Protein AF-0000000085030993 (afdb_homodimer)

Solvent-accessible surface area (backbone atoms only — not comparable to full-atom values): 14709 Å² total; per-residue (Å²): 132,80,66,60,66,62,50,53,53,53,51,45,59,73,62,37,42,53,49,73,66,50,50,61,30,44,32,26,31,71,86,70,44,77,50,25,27,31,68,46,40,30,26,30,73,88,77,33,37,48,49,32,33,35,24,38,41,62,76,69,76,59,87,67,84,73,70,74,62,94,80,73,74,67,85,52,69,45,79,43,53,44,87,40,53,74,43,73,72,91,42,34,30,24,61,44,68,84,62,56,62,67,64,51,66,72,67,64,63,67,72,68,66,65,78,77,75,81,75,80,77,82,122,134,78,66,60,67,60,50,53,53,52,52,47,59,73,61,36,44,52,49,76,67,49,49,61,29,44,31,25,29,70,85,69,45,76,50,26,27,30,68,48,40,29,26,31,73,88,79,33,36,48,48,33,34,35,25,40,41,62,76,70,77,60,89,66,84,72,71,74,61,95,82,72,75,65,87,52,68,46,80,42,53,44,85,41,53,75,44,71,72,92,41,34,30,25,60,44,67,82,64,54,63,68,64,50,68,73,68,65,63,67,72,69,65,64,76,77,75,80,77,78,76,80,123

InterPro domains:
  IPR011033 PRC-barrel-like superfamily [SSF50346] (16-97)
  IPR027275 PRC-barrel domain [PF05239] (17-99)

Secondary structure (DSSP, 8-state):
-TTHHHHHHHHHHHH-EEGGGTTT-EEEETTS-EEEEEEEEEE-TTT-BEEEEEEEE-----SS-----TTT----EEEEEGGGEEEESSSEEE--HHHHGGGGGTTGGGTS-----------/-THHHHHHHHHHHHH-EEHHHHTT-EEEETTS-EEEEEEEEEE-TTT-BEEEEEEEE-----SS-----TTT----EEEEEGGGEEEESSSEEE--HHHHGGGGGTTGGGTS-----------

Foldseek 3Di:
DVVVVVVVVVVVPVPDDDPVLQFQAWEAEPVGHTFAGFHDWDADPVPRDTFKTKGQGDPPPPPDPDDPDPPPDPRDIDIGTPVQWDDDDSHTYGHDPVVVVVVPVPDVVPPPPPPDDPPPPPD/DVVVVVVVVVVVPVPDDDQVLQFQAWEAEPVGHTFAGFHHWDADPVPRDTFKTKGQGDPPPPPDPDDPDPPPDPRDIDIDTPVQWDDDDSHTYGHDPVVVVVVPVPDVVPPPPPPDDPPPPPD

Organism: Methanopyrus kandleri (strain AV19 / DSM 6324 / JCM 9639 / NBRC 100938) (NCBI:txid190192)

pLDDT: mean 76.77, std 23.42, range [27.34, 98.56]

Radius of gyration: 25.98 Å; Cα contacts (8 Å, |Δi|>4): 333; chains: 2; bounding box: 81×89×76 Å

Sequence (246 aa):
MTNGESSNEEEYRKRYVRFQRLLGMEVFTEDGRRVGTVEDVTFDPRTGDLVRFLVIVTEQPSGGGLLPLPGGGGRRTETVDAELVKAVGDIIIIESPEKASSGEEGKRKKQESSPAKPSDLEIMTNGESSNEEEYRKRYVRFQRLLGMEVFTEDGRRVGTVEDVTFDPRTGDLVRFLVIVTEQPSGGGLLPLPGGGGRRTETVDAELVKAVGDIIIIESPEKASSGEEGKRKKQESSPAKPSDLEI

Structure (mmCIF, N/CA/C/O backbone):
data_AF-0000000085030993-model_v1
#
loop_
_entity.id
_entity.type
_entity.pdbx_description
1 polymer 'Uncharacterized conserved protein'
#
loop_
_atom_site.group_PDB
_atom_site.id
_atom_site.type_symbol
_atom_site.label_atom_id
_atom_site.label_alt_id
_atom_site.label_comp_id
_atom_site.label_asym_id
_atom_site.label_entity_id
_atom_site.label_seq_id
_atom_site.pdbx_PDB_ins_code
_atom_site.Cartn_x
_atom_site.Cartn_y
_atom_site.Cartn_z
_atom_site.occupancy
_atom_site.B_iso_or_equiv
_atom_site.auth_seq_id
_atom_site.auth_comp_id
_atom_site.auth_asym_id
_atom_site.auth_atom_id
_atom_site.pdbx_PDB_model_num
ATOM 1 N N . MET A 1 1 ? 29.281 -16.812 -11.352 1 36.72 1 MET A N 1
ATOM 2 C CA . MET A 1 1 ? 28.312 -16.141 -12.188 1 36.72 1 MET A CA 1
ATOM 3 C C . MET A 1 1 ? 27 -15.898 -11.422 1 36.72 1 MET A C 1
ATOM 5 O O . MET A 1 1 ? 26 -15.5 -12.008 1 36.72 1 MET A O 1
ATOM 9 N N . THR A 1 2 ? 26.766 -16.672 -10.359 1 49.56 2 THR A N 1
ATOM 10 C CA . THR A 1 2 ? 25.625 -16.859 -9.477 1 49.56 2 THR A CA 1
ATOM 11 C C . THR A 1 2 ? 25.359 -15.586 -8.672 1 49.56 2 THR A C 1
ATOM 13 O O . THR A 1 2 ? 24.531 -15.594 -7.75 1 49.56 2 THR A O 1
ATOM 16 N N . ASN A 1 3 ? 26.203 -14.633 -8.625 1 54.84 3 ASN A N 1
ATOM 17 C CA . ASN A 1 3 ? 26.25 -13.438 -7.785 1 54.84 3 ASN A CA 1
ATOM 18 C C . ASN A 1 3 ? 25.141 -12.453 -8.164 1 54.84 3 ASN A C 1
ATOM 20 O O . ASN A 1 3 ? 24.969 -11.422 -7.504 1 54.84 3 ASN A O 1
ATOM 24 N N . GLY A 1 4 ? 24.688 -12.508 -9.445 1 54.44 4 GLY A N 1
ATOM 25 C CA . GLY A 1 4 ? 23.812 -11.5 -10.023 1 54.44 4 GLY A CA 1
ATOM 26 C C . GLY A 1 4 ? 22.422 -11.492 -9.391 1 54.44 4 GLY A C 1
ATOM 27 O O . GLY A 1 4 ? 21.797 -10.438 -9.281 1 54.44 4 GLY A O 1
ATOM 28 N N . GLU A 1 5 ? 21.812 -12.68 -9.109 1 56.97 5 GLU A N 1
ATOM 29 C CA . GLU A 1 5 ? 20.469 -12.789 -8.547 1 56.97 5 GLU A CA 1
ATOM 30 C C . GLU A 1 5 ? 20.391 -12.164 -7.156 1 56.97 5 GLU A C 1
ATOM 32 O O . GLU A 1 5 ? 19.391 -11.516 -6.812 1 56.97 5 GLU A O 1
ATOM 37 N N . SER A 1 6 ? 21.375 -12.414 -6.305 1 65.44 6 SER A N 1
ATOM 38 C CA . SER A 1 6 ? 21.438 -11.883 -4.949 1 65.44 6 SER A CA 1
ATOM 39 C C . SER A 1 6 ? 21.5 -10.359 -4.953 1 65.44 6 SER A C 1
ATOM 41 O O . SER A 1 6 ? 20.859 -9.695 -4.129 1 65.44 6 SER A O 1
ATOM 43 N N . SER A 1 7 ? 22.156 -9.844 -5.949 1 70.94 7 SER A N 1
ATOM 44 C CA . SER A 1 7 ? 22.344 -8.406 -6.035 1 70.94 7 SER A CA 1
ATOM 45 C C . SER A 1 7 ? 21.047 -7.695 -6.383 1 70.94 7 SER A C 1
ATOM 47 O O . SER A 1 7 ? 20.734 -6.633 -5.836 1 70.94 7 SER A O 1
ATOM 49 N N . ASN A 1 8 ? 20.25 -8.422 -7.121 1 80.75 8 ASN A N 1
ATOM 50 C CA . ASN A 1 8 ? 19 -7.812 -7.559 1 80.75 8 ASN A CA 1
ATOM 51 C C . ASN A 1 8 ? 17.984 -7.746 -6.426 1 80.75 8 ASN A C 1
ATOM 53 O O . ASN A 1 8 ? 17.312 -6.723 -6.2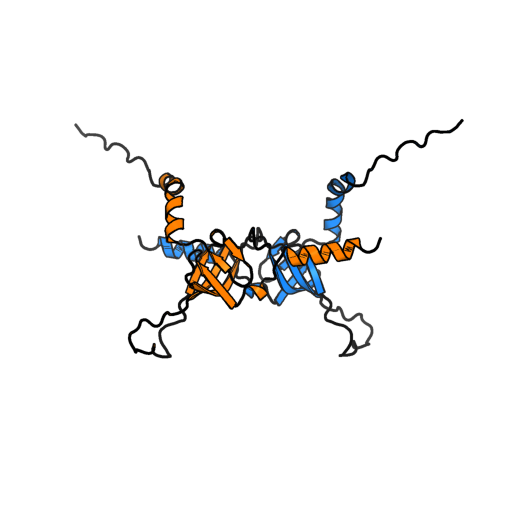38 1 80.75 8 ASN A O 1
ATOM 57 N N . GLU A 1 9 ? 18.031 -8.711 -5.465 1 81.94 9 GLU A N 1
ATOM 58 C CA . GLU A 1 9 ? 17.109 -8.75 -4.332 1 81.94 9 GLU A CA 1
ATOM 59 C C . GLU A 1 9 ? 17.484 -7.688 -3.297 1 81.94 9 GLU A C 1
ATOM 61 O O . GLU A 1 9 ? 16.594 -7.074 -2.693 1 81.94 9 GLU A O 1
ATOM 66 N N . GLU A 1 10 ? 18.797 -7.531 -3.178 1 84.94 10 GLU A N 1
ATOM 67 C CA . GLU A 1 10 ? 19.266 -6.523 -2.225 1 84.94 10 GLU A CA 1
ATOM 68 C C . GLU A 1 10 ? 18.891 -5.117 -2.684 1 84.94 10 GLU A C 1
ATOM 70 O O . GLU A 1 10 ? 18.453 -4.297 -1.879 1 84.94 10 GLU A O 1
ATOM 75 N N . GLU A 1 11 ? 19.078 -4.883 -3.939 1 88.06 11 GLU A N 1
ATOM 76 C CA . GLU A 1 11 ? 18.703 -3.586 -4.496 1 88.06 11 GLU A CA 1
ATOM 77 C C . GLU A 1 11 ? 17.203 -3.359 -4.395 1 88.06 11 GLU A C 1
ATOM 79 O O . GLU A 1 11 ? 16.75 -2.25 -4.098 1 88.06 11 GLU A O 1
ATOM 84 N N . TYR A 1 12 ? 16.5 -4.359 -4.562 1 89.88 12 TYR A N 1
ATOM 85 C CA . TYR A 1 12 ? 15.047 -4.312 -4.445 1 89.88 12 TYR A CA 1
ATOM 86 C C . TYR A 1 12 ? 14.625 -3.939 -3.027 1 89.88 12 TYR A C 1
ATOM 88 O O . TYR A 1 12 ? 13.734 -3.111 -2.834 1 89.88 12 TYR A O 1
ATOM 96 N N . ARG A 1 13 ? 15.266 -4.488 -2.084 1 88.12 13 ARG A N 1
ATOM 97 C CA . ARG A 1 13 ? 14.922 -4.246 -0.687 1 88.12 13 ARG A CA 1
ATOM 98 C C . ARG A 1 13 ? 15.258 -2.816 -0.28 1 88.12 13 ARG A C 1
ATOM 100 O O . ARG A 1 13 ? 14.609 -2.244 0.595 1 88.12 13 ARG A O 1
ATOM 107 N N . LYS A 1 14 ? 16.266 -2.309 -0.959 1 91 14 LYS A N 1
ATOM 108 C CA . LYS A 1 14 ? 16.703 -0.951 -0.646 1 91 14 LYS A CA 1
ATOM 109 C C . LYS A 1 14 ? 15.766 0.082 -1.257 1 91 14 LYS A C 1
ATOM 111 O O . LYS A 1 14 ? 15.578 1.168 -0.703 1 91 14 LYS A O 1
ATOM 116 N N . ARG A 1 15 ? 15.141 -0.268 -2.328 1 94.31 15 ARG A N 1
ATOM 117 C CA . ARG A 1 15 ? 14.367 0.692 -3.105 1 94.31 15 ARG A CA 1
ATOM 118 C C . ARG A 1 15 ? 12.898 0.677 -2.688 1 94.31 15 ARG A C 1
ATOM 120 O O . ARG A 1 15 ? 12.234 1.716 -2.691 1 94.31 15 ARG A O 1
ATOM 127 N N . TYR A 1 16 ? 12.422 -0.457 -2.285 1 95.81 16 TYR A N 1
ATOM 128 C CA . TYR A 1 16 ? 10.984 -0.597 -2.059 1 95.81 16 TYR A CA 1
ATOM 129 C C . TYR A 1 16 ? 10.695 -0.931 -0.6 1 95.81 16 TYR A C 1
ATOM 131 O O . TYR A 1 16 ? 11.523 -1.544 0.08 1 95.81 16 TYR A O 1
ATOM 139 N N . VAL A 1 17 ? 9.609 -0.474 -0.011 1 95 17 VAL A N 1
ATOM 140 C CA . VAL A 1 17 ? 9.266 -0.637 1.399 1 95 17 VAL A CA 1
ATOM 141 C C . VAL A 1 17 ? 7.969 -1.431 1.531 1 95 17 VAL A C 1
ATOM 143 O O . VAL A 1 17 ? 7.07 -1.307 0.696 1 95 17 VAL A O 1
ATOM 146 N N . ARG A 1 18 ? 7.93 -2.236 2.6 1 95.88 18 ARG A N 1
ATOM 147 C CA . ARG A 1 18 ? 6.707 -2.965 2.93 1 95.88 18 ARG A CA 1
ATOM 148 C C . ARG A 1 18 ? 5.664 -2.033 3.535 1 95.88 18 ARG A C 1
ATOM 150 O O . ARG A 1 18 ? 6 -1.138 4.312 1 95.88 18 ARG A O 1
ATOM 157 N N . PHE A 1 19 ? 4.504 -2.357 3.225 1 95.56 19 PHE A N 1
ATOM 158 C CA . PHE A 1 19 ? 3.432 -1.485 3.688 1 95.56 19 PHE A CA 1
ATOM 159 C C . PHE A 1 19 ? 3.281 -1.567 5.199 1 95.56 19 PHE A C 1
ATOM 161 O O . PHE A 1 19 ? 3.006 -0.562 5.859 1 95.56 19 PHE A O 1
ATOM 168 N N . GLN A 1 20 ? 3.408 -2.73 5.762 1 96.75 20 GLN A N 1
ATOM 169 C CA . GLN A 1 20 ? 3.246 -2.914 7.203 1 96.75 20 GLN A CA 1
ATOM 170 C C . GLN A 1 20 ? 4.176 -1.99 7.984 1 96.75 20 GLN A C 1
ATOM 172 O O . GLN A 1 20 ? 3.875 -1.61 9.117 1 96.75 20 GLN A O 1
ATOM 177 N N . ARG A 1 21 ? 5.254 -1.646 7.262 1 96.12 21 ARG A N 1
ATOM 178 C CA . ARG A 1 21 ? 6.207 -0.75 7.91 1 96.12 21 ARG A CA 1
ATOM 179 C C . ARG A 1 21 ? 5.605 0.637 8.109 1 96.12 21 ARG A C 1
ATOM 181 O O . ARG A 1 21 ? 5.996 1.361 9.031 1 96.12 21 ARG A O 1
ATOM 188 N N . LEU A 1 22 ? 4.676 1.025 7.289 1 97 22 LEU A N 1
ATOM 189 C CA . LEU A 1 22 ? 4.094 2.363 7.328 1 97 22 LEU A CA 1
ATOM 190 C C . LEU A 1 22 ? 3.17 2.52 8.531 1 97 22 LEU A C 1
ATOM 192 O O . LEU A 1 22 ? 2.98 3.629 9.031 1 97 22 LEU A O 1
ATOM 196 N N . LEU A 1 23 ? 2.578 1.383 8.891 1 97.19 23 LEU A N 1
ATOM 197 C CA . LEU A 1 23 ? 1.597 1.457 9.969 1 97.19 23 LEU A CA 1
ATOM 198 C C . LEU A 1 23 ? 2.26 1.859 11.281 1 97.19 23 LEU A C 1
ATOM 200 O O . LEU A 1 23 ? 3.271 1.276 11.672 1 97.19 23 LEU A O 1
ATOM 204 N N . GLY A 1 24 ? 1.783 2.908 11.828 1 97.88 24 GLY A N 1
ATOM 205 C CA . GLY A 1 24 ? 2.301 3.389 13.102 1 97.88 24 GLY A CA 1
ATOM 206 C C . GLY A 1 24 ? 3.434 4.387 12.945 1 97.88 24 GLY A C 1
ATOM 207 O O . GLY A 1 24 ? 3.91 4.949 13.93 1 97.88 24 GLY A O 1
ATOM 208 N N . MET A 1 25 ? 3.869 4.664 11.781 1 98.12 25 MET A N 1
ATOM 209 C CA . MET A 1 25 ? 4.941 5.637 11.594 1 98.12 25 MET A CA 1
ATOM 210 C C . MET A 1 25 ? 4.473 7.043 11.953 1 98.12 25 MET A C 1
ATOM 212 O O . MET A 1 25 ? 3.328 7.41 11.672 1 98.12 25 MET A O 1
ATOM 216 N N . GLU A 1 26 ? 5.406 7.816 12.5 1 98.56 26 GLU A N 1
ATOM 217 C CA . GLU A 1 26 ? 5.121 9.211 12.805 1 98.56 26 GLU A CA 1
ATOM 218 C C . GLU A 1 26 ? 5.152 10.07 11.547 1 98.56 26 GLU A C 1
ATOM 220 O O . GLU A 1 26 ? 6.02 9.898 10.688 1 98.56 26 GLU A O 1
ATOM 225 N N . VAL A 1 27 ? 4.227 10.961 11.477 1 98.44 27 VAL A N 1
ATOM 226 C CA . VAL A 1 27 ? 4.121 11.891 10.359 1 98.44 27 VAL A CA 1
ATOM 227 C C . VAL A 1 27 ? 4.391 13.312 10.844 1 98.44 27 VAL A C 1
ATOM 229 O O . VAL A 1 27 ? 3.803 13.766 11.828 1 98.44 27 VAL A O 1
ATOM 232 N N . PHE A 1 28 ? 5.223 13.977 10.133 1 98.19 28 PHE A N 1
ATOM 233 C CA . PHE A 1 28 ? 5.562 15.367 10.398 1 98.19 28 PHE A CA 1
ATOM 234 C C . PHE A 1 28 ? 5.418 16.219 9.141 1 98.19 28 PHE A C 1
ATOM 236 O O . PHE A 1 28 ? 5.617 15.719 8.031 1 98.19 28 PHE A O 1
ATOM 243 N N . THR A 1 29 ? 5.125 17.5 9.344 1 97.75 29 THR A N 1
ATOM 244 C CA . THR A 1 29 ? 5.266 18.453 8.25 1 97.75 29 THR A CA 1
ATOM 245 C C . THR A 1 29 ? 6.734 18.781 8.008 1 97.75 29 THR A C 1
ATOM 247 O O . THR A 1 29 ? 7.586 18.531 8.859 1 97.75 29 THR A O 1
ATOM 250 N N . GLU A 1 30 ? 6.969 19.266 6.785 1 97.5 30 GLU A N 1
ATOM 251 C CA . GLU A 1 30 ? 8.336 19.625 6.41 1 97.5 30 GLU A CA 1
ATOM 252 C C . GLU A 1 30 ? 8.914 20.688 7.344 1 97.5 30 GLU A C 1
ATOM 254 O O . GLU A 1 30 ? 10.133 20.844 7.426 1 97.5 30 GLU A O 1
ATOM 259 N N . ASP A 1 31 ? 8.133 21.344 8.125 1 96.25 31 ASP A N 1
ATOM 260 C CA . ASP A 1 31 ? 8.617 22.359 9.055 1 96.25 31 ASP A CA 1
ATOM 261 C C . ASP A 1 31 ? 8.719 21.812 10.469 1 96.25 31 ASP A C 1
ATOM 263 O O . ASP A 1 31 ? 8.969 22.547 11.422 1 96.25 31 ASP A O 1
ATOM 267 N N . GLY A 1 32 ? 8.492 20.656 10.594 1 96.56 32 GLY A N 1
ATOM 268 C CA . GLY A 1 32 ? 8.828 20 11.852 1 96.56 32 GLY A CA 1
ATOM 269 C C . GLY A 1 32 ? 7.637 19.844 12.773 1 96.56 32 GLY A C 1
ATOM 270 O O . GLY A 1 32 ? 7.797 19.578 13.969 1 96.56 32 GLY A O 1
ATOM 271 N N . ARG A 1 33 ? 6.441 19.969 12.312 1 95.38 33 ARG A N 1
ATOM 272 C CA . ARG A 1 33 ? 5.25 19.781 13.133 1 95.38 33 ARG A CA 1
ATOM 273 C C . ARG A 1 33 ? 4.773 18.328 13.078 1 95.38 33 ARG A C 1
ATOM 275 O O . ARG A 1 33 ? 4.617 17.766 12 1 95.38 33 ARG A O 1
ATOM 282 N N . ARG A 1 34 ? 4.488 17.875 14.258 1 96.88 34 ARG A N 1
ATOM 283 C CA . ARG A 1 34 ? 3.963 16.516 14.32 1 96.88 34 ARG A CA 1
ATOM 284 C C . ARG A 1 34 ? 2.48 16.469 13.961 1 96.88 34 ARG A C 1
ATOM 286 O O . ARG A 1 34 ? 1.68 17.203 14.547 1 96.88 34 ARG A O 1
ATOM 293 N N . VAL A 1 35 ? 2.164 15.688 13.078 1 96.12 35 VAL A N 1
ATOM 294 C CA . VAL A 1 35 ? 0.778 15.516 12.656 1 96.12 35 VAL A CA 1
ATOM 295 C C . VAL A 1 35 ? 0.144 14.359 13.43 1 96.12 35 VAL A C 1
ATOM 297 O O . VAL A 1 35 ? -0.948 14.5 13.984 1 96.12 35 VAL A O 1
ATOM 300 N N . GLY A 1 36 ? 0.844 13.211 13.461 1 97.81 36 GLY A N 1
ATOM 301 C CA . GLY A 1 36 ? 0.317 12.023 14.125 1 97.81 36 GLY A CA 1
ATOM 302 C C . GLY A 1 36 ? 0.974 10.742 13.664 1 97.81 36 GLY A C 1
ATOM 303 O O . GLY A 1 36 ? 2.16 10.727 13.328 1 97.81 36 GLY A O 1
ATOM 304 N N . THR A 1 37 ? 0.211 9.633 13.734 1 98.25 37 THR A N 1
ATOM 305 C CA . THR A 1 37 ? 0.728 8.328 13.352 1 98.25 37 THR A CA 1
ATOM 306 C C . THR A 1 37 ? -0.152 7.691 12.273 1 98.25 37 THR A C 1
ATOM 308 O O . THR A 1 37 ? -1.377 7.824 12.312 1 98.25 37 THR A O 1
ATOM 311 N N . VAL A 1 38 ? 0.425 7 11.312 1 98.19 38 VAL A N 1
ATOM 312 C CA . VAL A 1 38 ? -0.3 6.359 10.219 1 98.19 38 VAL A CA 1
ATOM 313 C C . VAL A 1 38 ? -1.187 5.246 10.773 1 98.19 38 VAL A C 1
ATOM 315 O O . VAL A 1 38 ? -0.709 4.363 11.492 1 98.19 38 VAL A O 1
ATOM 318 N N . GLU A 1 39 ? -2.426 5.305 10.477 1 97.69 39 GLU A N 1
ATOM 319 C CA . GLU A 1 39 ? -3.391 4.266 10.82 1 97.69 39 GLU A CA 1
ATOM 320 C C . GLU A 1 39 ? -3.602 3.299 9.656 1 97.69 39 GLU A C 1
ATOM 322 O O . GLU A 1 39 ? -3.719 2.088 9.867 1 97.69 39 GLU A O 1
ATOM 327 N N . ASP A 1 40 ? -3.744 3.807 8.5 1 97.31 40 ASP A N 1
ATOM 328 C CA . ASP A 1 40 ? -3.947 3.021 7.289 1 97.31 40 ASP A CA 1
ATOM 329 C C . ASP A 1 40 ? -3.65 3.852 6.043 1 97.31 40 ASP A C 1
ATOM 331 O O . ASP A 1 40 ? -3.422 5.059 6.133 1 97.31 40 ASP A O 1
ATOM 335 N N . VAL A 1 41 ? -3.557 3.195 4.863 1 96.81 41 VAL A N 1
ATOM 336 C CA . VAL A 1 41 ? -3.416 3.861 3.572 1 96.81 41 VAL A CA 1
ATOM 337 C C . VAL A 1 41 ? -4.469 3.332 2.602 1 96.81 41 VAL A C 1
ATOM 339 O O . VAL A 1 41 ? -4.941 2.199 2.742 1 96.81 41 VAL A O 1
ATOM 342 N N . THR A 1 42 ? -4.887 4.172 1.746 1 96.5 42 THR A N 1
ATOM 343 C CA . THR A 1 42 ? -5.84 3.809 0.703 1 96.5 42 THR A CA 1
ATOM 344 C C . THR A 1 42 ? -5.164 3.801 -0.666 1 96.5 42 THR A C 1
ATOM 346 O O . THR A 1 42 ? -4.301 4.637 -0.942 1 96.5 42 THR A O 1
ATOM 349 N N . PHE A 1 43 ? -5.566 2.887 -1.541 1 95.44 43 PHE A N 1
ATOM 350 C CA . PHE A 1 43 ? -5 2.75 -2.877 1 95.44 43 PHE A CA 1
ATOM 351 C C . PHE A 1 43 ? -6.098 2.605 -3.922 1 95.44 43 PHE A C 1
ATOM 353 O O . PHE A 1 43 ? -7.238 2.275 -3.588 1 95.44 43 PHE A O 1
ATOM 360 N N . ASP A 1 44 ? -5.684 2.908 -5.133 1 95.19 44 ASP A N 1
ATOM 361 C CA . ASP A 1 44 ? -6.496 2.543 -6.285 1 95.19 44 ASP A CA 1
ATOM 362 C C . ASP A 1 44 ? -6.211 1.11 -6.73 1 95.19 44 ASP A C 1
ATOM 364 O O . ASP A 1 44 ? -5.117 0.813 -7.219 1 95.19 44 ASP A O 1
ATOM 368 N N . PRO A 1 45 ? -7.156 0.175 -6.688 1 93.44 45 PRO A N 1
ATOM 369 C CA . PRO A 1 45 ? -6.879 -1.225 -7.016 1 93.44 45 PRO A CA 1
ATOM 370 C C . PRO A 1 45 ? -6.648 -1.445 -8.508 1 93.44 45 PRO A C 1
ATOM 372 O O . PRO A 1 45 ? -6.141 -2.496 -8.914 1 93.44 45 PRO A O 1
ATOM 375 N N . ARG A 1 46 ? -6.984 -0.477 -9.32 1 91.25 46 ARG A N 1
ATOM 376 C CA . ARG A 1 46 ? -6.812 -0.612 -10.766 1 91.25 46 ARG A CA 1
ATOM 377 C C . ARG A 1 46 ? -5.391 -0.253 -11.188 1 91.25 46 ARG A C 1
ATOM 379 O O . ARG A 1 46 ? -4.812 -0.902 -12.062 1 91.25 46 ARG A O 1
ATOM 386 N N . THR A 1 47 ? -4.852 0.735 -10.531 1 92.44 47 THR A N 1
ATOM 387 C CA . THR A 1 47 ? -3.555 1.237 -10.977 1 92.44 47 THR A CA 1
ATOM 388 C C . THR A 1 47 ? -2.455 0.838 -9.992 1 92.44 47 THR A C 1
ATOM 390 O O . THR A 1 47 ? -1.273 0.828 -10.352 1 92.44 47 THR A O 1
ATOM 393 N N . GLY A 1 48 ? -2.842 0.592 -8.766 1 93.19 48 GLY A N 1
ATOM 394 C CA . GLY A 1 48 ? -1.857 0.316 -7.73 1 93.19 48 GLY A CA 1
ATOM 395 C C . GLY A 1 48 ? -1.327 1.569 -7.062 1 93.19 48 GLY A C 1
ATOM 396 O O . GLY A 1 48 ? -0.427 1.498 -6.223 1 93.19 48 GLY A O 1
ATOM 397 N N . ASP A 1 49 ? -1.924 2.711 -7.336 1 93.12 49 ASP A N 1
ATOM 398 C CA . ASP A 1 49 ? -1.448 3.982 -6.797 1 93.12 49 ASP A CA 1
ATOM 399 C C . ASP A 1 49 ? -1.87 4.156 -5.34 1 93.12 49 ASP A C 1
ATOM 401 O O . ASP A 1 49 ? -3.029 3.924 -4.992 1 93.12 49 ASP A O 1
ATOM 405 N N . LEU A 1 50 ? -0.896 4.574 -4.551 1 95.5 50 LEU A N 1
ATOM 406 C CA . LEU A 1 50 ? -1.215 5.066 -3.217 1 95.5 50 LEU A CA 1
ATOM 407 C C . LEU A 1 50 ? -1.93 6.414 -3.289 1 95.5 50 LEU A C 1
ATOM 409 O O . LEU A 1 50 ? -1.48 7.324 -3.988 1 95.5 50 LEU A O 1
ATOM 413 N N . VAL A 1 51 ? -3.039 6.523 -2.539 1 96.06 51 VAL A N 1
ATOM 414 C CA . VAL A 1 51 ? -3.863 7.707 -2.752 1 96.06 51 VAL A CA 1
ATOM 415 C C . VAL A 1 51 ? -3.869 8.57 -1.492 1 96.06 51 VAL A C 1
ATOM 417 O O . VAL A 1 51 ? -3.67 9.781 -1.562 1 96.06 51 VAL A O 1
ATOM 420 N N . ARG A 1 52 ? -4.105 7.957 -0.303 1 96.94 52 ARG A N 1
ATOM 421 C CA . ARG A 1 52 ? -4.203 8.742 0.92 1 96.94 52 ARG A CA 1
ATOM 422 C C . ARG A 1 52 ? -3.682 7.965 2.121 1 96.94 52 ARG A C 1
ATOM 424 O O . ARG A 1 52 ? -3.732 6.73 2.135 1 96.94 52 ARG A O 1
ATOM 431 N N . PHE A 1 53 ? -3.199 8.68 3.082 1 97.56 53 PHE A N 1
ATOM 432 C CA . PHE A 1 53 ? -2.871 8.164 4.406 1 97.56 53 PHE A CA 1
ATOM 433 C C . PHE A 1 53 ? -3.941 8.547 5.418 1 97.56 53 PHE A C 1
ATOM 435 O O . PHE A 1 53 ? -4.402 9.688 5.438 1 97.56 53 PHE A O 1
ATOM 442 N N . LEU A 1 54 ? -4.383 7.629 6.168 1 97.88 54 LEU A N 1
ATOM 443 C CA . LEU A 1 54 ? -5.16 7.906 7.371 1 97.88 54 LEU A CA 1
ATOM 444 C C . LEU A 1 54 ? -4.25 8.039 8.586 1 97.88 54 LEU A C 1
ATOM 446 O O . LEU A 1 54 ? -3.508 7.113 8.914 1 97.88 54 LEU A O 1
ATOM 450 N N . VAL A 1 55 ? -4.297 9.203 9.219 1 97.75 55 VAL A N 1
ATOM 451 C CA . VAL A 1 55 ? -3.377 9.531 10.305 1 97.75 55 VAL A CA 1
ATOM 452 C C . VAL A 1 55 ? -4.168 9.82 11.578 1 97.75 55 VAL A C 1
ATOM 454 O O . VAL A 1 55 ? -5.117 10.609 11.555 1 97.75 55 VAL A O 1
ATOM 457 N N . ILE A 1 56 ? -3.816 9.141 12.656 1 96.62 56 ILE A N 1
ATOM 458 C CA . ILE A 1 56 ? -4.363 9.477 13.961 1 96.62 56 ILE A CA 1
ATOM 459 C C . ILE A 1 56 ? -3.629 10.68 14.539 1 96.62 56 ILE A C 1
ATOM 461 O O . ILE A 1 56 ? -2.414 10.641 14.75 1 96.62 56 ILE A O 1
ATOM 465 N N . VAL A 1 57 ? -4.395 11.703 14.758 1 94.31 57 VAL A N 1
ATOM 466 C CA . VAL A 1 57 ? -3.791 12.977 15.133 1 94.31 57 VAL A CA 1
ATOM 467 C C . VAL A 1 57 ? -3.432 12.953 16.625 1 94.31 57 VAL A C 1
ATOM 469 O O . VAL A 1 57 ? -4.176 12.414 17.438 1 94.31 57 VAL A O 1
ATOM 472 N N . THR A 1 58 ? -2.205 13.484 16.844 1 84.38 58 THR A N 1
ATOM 473 C CA . THR A 1 58 ? -1.761 13.695 18.219 1 84.38 58 THR A CA 1
ATOM 474 C C . THR A 1 58 ? -2.572 14.805 18.875 1 84.38 58 THR A C 1
ATOM 476 O O . THR A 1 58 ? -2.744 15.883 18.312 1 84.38 58 THR A O 1
ATOM 479 N N . GLU A 1 59 ? -3.438 14.336 19.766 1 70.69 59 GLU A N 1
ATOM 480 C CA . GLU A 1 59 ? -4.113 15.398 20.5 1 70.69 59 GLU A CA 1
ATOM 481 C C . GLU A 1 59 ? -3.117 16.219 21.312 1 70.69 59 GLU A C 1
ATOM 483 O O . GLU A 1 59 ? -2.227 15.672 21.953 1 70.69 59 GLU A O 1
ATOM 488 N N . GLN A 1 60 ? -2.73 17.438 20.812 1 59.75 60 GLN A N 1
ATOM 489 C CA . GLN A 1 60 ? -1.952 18.297 21.703 1 59.75 60 GLN A CA 1
ATOM 490 C C . GLN A 1 60 ? -2.773 18.703 22.922 1 59.75 60 GLN A C 1
ATOM 492 O O . GLN A 1 60 ? -3.912 19.156 22.797 1 59.75 60 GLN A O 1
ATOM 497 N N . PRO A 1 61 ? -2.445 18.047 24.094 1 53.72 61 PRO A N 1
ATOM 498 C CA . PRO A 1 61 ? -3.17 18.562 25.266 1 53.72 61 PRO A CA 1
ATOM 499 C C . PRO A 1 61 ? -3.219 20.094 25.281 1 53.72 61 PRO A C 1
ATOM 501 O O . PRO A 1 61 ? -2.193 20.75 25.094 1 53.72 61 PRO A O 1
ATOM 504 N N . SER A 1 62 ? -4.211 20.656 24.672 1 51.66 62 SER A N 1
ATOM 505 C CA . SER A 1 62 ? -4.242 22.047 25.125 1 51.66 62 SER A CA 1
ATOM 506 C C . SER A 1 62 ? -3.953 22.156 26.609 1 51.66 62 SER A C 1
ATOM 508 O O . SER A 1 62 ? -4.188 21.219 27.375 1 51.66 62 SER A O 1
ATOM 510 N N . GLY A 1 63 ? -3.057 23.062 26.969 1 54.22 63 GLY A N 1
ATOM 511 C CA . GLY A 1 63 ? -2.703 23.391 28.328 1 54.22 63 GLY A CA 1
ATOM 512 C C . GLY A 1 63 ? -3.789 23.047 29.328 1 54.22 63 GLY A C 1
ATOM 513 O O . GLY A 1 63 ? -3.619 23.266 30.531 1 54.22 63 GLY A O 1
ATOM 514 N N . GLY A 1 64 ? -5.156 23.359 29.047 1 52.69 64 GLY A N 1
ATOM 515 C CA . GLY A 1 64 ? -6.043 23.281 30.203 1 52.69 64 GLY A CA 1
ATOM 516 C C . GLY A 1 64 ? -6.328 21.859 30.625 1 52.69 64 GLY A C 1
ATOM 517 O O . GLY A 1 64 ? -6.156 20.922 29.844 1 52.69 64 GLY A O 1
ATOM 518 N N . GLY A 1 65 ? -6.074 21.391 31.875 1 53.09 65 GLY A N 1
ATOM 519 C CA . GLY A 1 65 ? -6.242 20.234 32.75 1 53.09 65 GLY A CA 1
ATOM 520 C C . GLY A 1 65 ? -7.426 19.359 32.375 1 53.09 65 GLY A C 1
ATOM 521 O O . GLY A 1 65 ? -7.863 18.516 33.156 1 53.09 65 GLY A O 1
ATOM 522 N N . LEU A 1 66 ? -8.297 19.844 31.391 1 51.91 66 LEU A N 1
ATOM 523 C CA . LEU A 1 66 ? -9.453 18.953 31.422 1 51.91 66 LEU A CA 1
ATOM 524 C C . LEU A 1 66 ? -9.172 17.688 30.641 1 51.91 66 LEU A C 1
ATOM 526 O O . LEU A 1 66 ? -8.805 17.734 29.453 1 51.91 66 LEU A O 1
ATOM 530 N N . LEU A 1 67 ? -8.914 16.625 31.328 1 52.38 67 LEU A N 1
ATOM 531 C CA . LEU A 1 67 ? -8.812 15.266 30.812 1 52.38 67 LEU A CA 1
ATOM 532 C C . LEU A 1 67 ? -9.984 14.945 29.891 1 52.38 67 LEU A C 1
ATOM 534 O O . LEU A 1 67 ? -11.141 15.195 30.234 1 52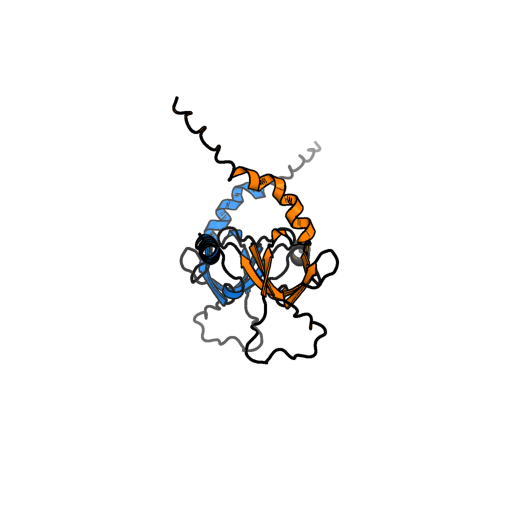.38 67 LEU A O 1
ATOM 538 N N . PRO A 1 68 ? -9.734 14.797 28.578 1 53.5 68 PRO A N 1
ATOM 539 C CA . PRO A 1 68 ? -10.883 14.359 27.781 1 53.5 68 PRO A CA 1
ATOM 540 C C . PRO A 1 68 ? -11.633 13.188 28.422 1 53.5 68 PRO A C 1
ATOM 542 O O . PRO A 1 68 ? -11.031 12.375 29.109 1 53.5 68 PRO A O 1
ATOM 545 N N . LEU A 1 69 ? -12.875 13.352 28.641 1 51.75 69 LEU A N 1
ATOM 546 C CA . LEU A 1 69 ? -13.688 12.258 29.172 1 51.75 69 LEU A CA 1
ATOM 547 C C . LEU A 1 69 ? -13.453 10.977 28.375 1 51.75 69 LEU A C 1
ATOM 549 O O . LEU A 1 69 ? -13.258 11.016 27.156 1 51.75 69 LEU A O 1
ATOM 553 N N . PRO A 1 70 ? -12.969 9.906 29.047 1 56.28 70 PRO A N 1
ATOM 554 C CA . PRO A 1 70 ? -12.633 8.609 28.453 1 56.28 70 PRO A CA 1
ATOM 555 C C . PRO A 1 70 ? -13.57 8.219 27.312 1 56.28 70 PRO A C 1
ATOM 557 O O . PRO A 1 70 ? -13.203 7.398 26.469 1 56.28 70 PRO A O 1
ATOM 560 N N . GLY A 1 71 ? -14.883 8.656 27.312 1 53.12 71 GLY A N 1
ATOM 561 C CA . GLY A 1 71 ? -15.953 8.086 26.516 1 53.12 71 GLY A CA 1
ATOM 562 C C . GLY A 1 71 ? -16.141 8.797 25.188 1 53.12 71 GLY A C 1
ATOM 563 O O . GLY A 1 71 ? -16.75 8.258 24.266 1 53.12 71 GLY A O 1
ATOM 564 N N . GLY A 1 72 ? -16.172 10.117 25.016 1 52.75 72 GLY A N 1
ATOM 565 C CA . GLY A 1 72 ? -16.797 10.781 23.891 1 52.75 72 GLY A CA 1
ATOM 566 C C . GLY A 1 72 ? -15.852 11.047 22.734 1 52.75 72 GLY A C 1
ATOM 567 O O . GLY A 1 72 ? -16.281 11.375 21.641 1 52.75 72 GLY A O 1
ATOM 568 N N . GLY A 1 73 ? -14.578 11.555 23.031 1 55.28 73 GLY A N 1
ATOM 569 C CA . GLY A 1 73 ? -13.914 12.195 21.906 1 55.28 73 GLY A CA 1
ATOM 570 C C . GLY A 1 73 ? -13.141 11.234 21.047 1 55.28 73 GLY A C 1
ATOM 571 O O . GLY A 1 73 ? -12.086 10.727 21.438 1 55.28 73 GLY A O 1
ATOM 572 N N . GLY A 1 74 ? -13.766 10.453 20.234 1 63.75 74 GLY A N 1
ATOM 573 C CA . GLY A 1 74 ? -13.211 9.578 19.203 1 63.75 74 GLY A CA 1
ATOM 574 C C . GLY A 1 74 ? -11.859 10.055 18.688 1 63.75 74 GLY A C 1
ATOM 575 O O . GLY A 1 74 ? -11.492 11.219 18.859 1 63.75 74 GLY A O 1
ATOM 576 N N . ARG A 1 75 ? -10.945 9.094 18.609 1 76.19 75 ARG A N 1
ATOM 577 C CA . ARG A 1 75 ? -9.656 9.414 18.016 1 76.19 75 ARG A CA 1
ATOM 578 C C . ARG A 1 75 ? -9.82 10.312 16.797 1 76.19 75 ARG A C 1
ATOM 580 O O . ARG A 1 75 ? -10.594 10 15.891 1 76.19 75 ARG A O 1
ATOM 587 N N . ARG A 1 76 ? -9.297 11.523 16.938 1 89.62 76 ARG A N 1
ATOM 588 C CA . ARG A 1 76 ? -9.305 12.422 15.781 1 89.62 76 ARG A CA 1
ATOM 589 C C . ARG A 1 76 ? -8.375 11.906 14.688 1 89.62 76 ARG A C 1
ATOM 591 O O . ARG A 1 76 ? -7.277 11.414 14.977 1 89.62 76 ARG A O 1
ATOM 598 N N . THR A 1 77 ? -8.906 11.812 13.516 1 93.69 77 THR A N 1
ATOM 599 C CA . THR A 1 77 ? -8.094 11.383 12.383 1 93.69 77 THR A CA 1
ATOM 600 C C . THR A 1 77 ? -8.008 12.477 11.328 1 93.69 77 THR A C 1
ATOM 602 O O . THR A 1 77 ? -8.883 13.336 11.25 1 93.69 77 THR A O 1
ATOM 605 N N . GLU A 1 78 ? -6.887 12.484 10.648 1 93.81 78 GLU A N 1
ATOM 606 C CA . GLU A 1 78 ? -6.688 13.344 9.477 1 93.81 78 GLU A CA 1
ATOM 607 C C . GLU A 1 78 ? -6.25 12.523 8.266 1 93.81 78 GLU A C 1
ATOM 609 O O . GLU A 1 78 ? -5.582 11.492 8.414 1 93.81 78 GLU A O 1
ATOM 614 N N . THR A 1 79 ? -6.711 13.016 7.129 1 95.69 79 THR A N 1
ATOM 615 C CA . THR A 1 79 ? -6.285 12.391 5.883 1 95.69 79 THR A CA 1
ATOM 616 C C . THR A 1 79 ? -5.164 13.195 5.23 1 95.69 79 THR A C 1
ATOM 618 O O . THR A 1 79 ? -5.25 14.422 5.129 1 95.69 79 THR A O 1
ATOM 621 N N . VAL A 1 80 ? -4.117 12.531 4.816 1 96.81 80 VAL A N 1
ATOM 622 C CA . VAL A 1 80 ? -3 13.141 4.098 1 96.81 80 VAL A CA 1
ATOM 623 C C . VAL A 1 80 ? -2.91 12.547 2.691 1 96.81 80 VAL A C 1
ATOM 625 O O . VAL A 1 80 ? -2.783 11.336 2.529 1 96.81 80 VAL A O 1
ATOM 628 N N . ASP A 1 81 ? -2.943 13.406 1.7 1 96.5 81 ASP A N 1
ATOM 629 C CA . ASP A 1 81 ? -2.771 12.961 0.323 1 96.5 81 ASP A CA 1
ATOM 630 C C . ASP A 1 81 ? -1.354 12.438 0.087 1 96.5 81 ASP A C 1
ATOM 632 O O . ASP A 1 81 ? -0.38 13.07 0.499 1 96.5 81 ASP A O 1
ATOM 636 N N . ALA A 1 82 ? -1.312 11.336 -0.629 1 96.81 82 ALA A N 1
ATOM 637 C CA . ALA A 1 82 ? -0.015 10.734 -0.932 1 96.81 82 ALA A CA 1
ATOM 638 C C . ALA A 1 82 ? 0.866 11.711 -1.715 1 96.81 82 ALA A C 1
ATOM 640 O O . ALA A 1 82 ? 2.094 11.68 -1.589 1 96.81 82 ALA A O 1
ATOM 641 N N . GLU A 1 83 ? 0.281 12.594 -2.436 1 95.31 83 GLU A N 1
ATOM 642 C CA . GLU A 1 83 ? 1.031 13.547 -3.244 1 95.31 83 GLU A CA 1
ATOM 643 C C . GLU A 1 83 ? 1.787 14.539 -2.365 1 95.31 83 GLU A C 1
ATOM 645 O O . GLU A 1 83 ? 2.725 15.195 -2.826 1 95.31 83 GLU A O 1
ATOM 650 N N . LEU A 1 84 ? 1.334 14.68 -1.146 1 96.94 84 LEU A N 1
ATOM 651 C CA . LEU A 1 84 ? 1.969 15.633 -0.246 1 96.94 84 LEU A CA 1
ATOM 652 C C . LEU A 1 84 ? 3.168 15.008 0.456 1 96.94 84 LEU A C 1
ATOM 654 O O . LEU A 1 84 ? 3.914 15.695 1.154 1 96.94 84 LEU A O 1
ATOM 658 N N . VAL A 1 85 ? 3.393 13.727 0.312 1 97.38 85 VAL A N 1
ATOM 659 C CA . VAL A 1 85 ? 4.504 13.039 0.966 1 97.38 85 VAL A CA 1
ATOM 660 C C . VAL A 1 85 ? 5.812 13.391 0.263 1 97.38 85 VAL A C 1
ATOM 662 O O . VAL A 1 85 ? 5.938 13.219 -0.952 1 97.38 85 VAL A O 1
ATOM 665 N N . LYS A 1 86 ? 6.734 13.812 1.078 1 97.25 86 LYS A N 1
ATOM 666 C CA . LYS A 1 86 ? 8.031 14.211 0.532 1 97.25 86 LYS A CA 1
ATOM 667 C C . LYS A 1 86 ? 9.086 13.133 0.784 1 97.25 86 LYS A C 1
ATOM 669 O O . LYS A 1 86 ? 10.023 12.977 -0.003 1 97.25 86 LYS A O 1
ATOM 674 N N . ALA A 1 87 ? 8.945 12.492 1.932 1 97.31 87 ALA A N 1
ATOM 675 C CA . ALA A 1 87 ? 9.938 11.477 2.268 1 97.31 87 ALA A CA 1
ATOM 676 C C . ALA A 1 87 ? 9.352 10.43 3.205 1 97.31 87 ALA A C 1
ATOM 678 O O . ALA A 1 87 ? 8.547 10.742 4.078 1 97.31 87 ALA A O 1
ATOM 679 N N . VAL A 1 88 ? 9.781 9.211 2.977 1 97.38 88 VAL A N 1
ATOM 680 C CA . VAL A 1 88 ? 9.508 8.102 3.887 1 97.38 88 VAL A CA 1
ATOM 681 C C . VAL A 1 88 ? 10.82 7.477 4.348 1 97.38 88 VAL A C 1
ATOM 683 O O . VAL A 1 88 ? 11.57 6.934 3.541 1 97.38 88 VAL A O 1
ATOM 686 N N . GLY A 1 89 ? 11.172 7.539 5.508 1 96.69 89 GLY A N 1
ATOM 687 C CA . GLY A 1 89 ? 12.328 6.938 6.156 1 96.69 89 GLY A CA 1
ATOM 688 C C . GLY A 1 89 ? 12.016 6.348 7.52 1 96.69 89 GLY A C 1
ATOM 689 O O . GLY A 1 89 ? 11.234 5.398 7.625 1 96.69 89 GLY A O 1
ATOM 690 N N . ASP A 1 90 ? 12.555 6.914 8.562 1 97.44 90 ASP A N 1
ATOM 691 C CA . ASP A 1 90 ? 12.164 6.555 9.914 1 97.44 90 ASP A CA 1
ATOM 692 C C . ASP A 1 90 ? 10.852 7.227 10.305 1 97.44 90 ASP A C 1
ATOM 694 O O . ASP A 1 90 ? 10.102 6.703 11.133 1 97.44 90 ASP A O 1
ATOM 698 N N . ILE A 1 91 ? 10.602 8.297 9.648 1 98.38 91 ILE A N 1
ATOM 699 C CA . ILE A 1 91 ? 9.344 9.031 9.734 1 98.38 91 ILE A CA 1
ATOM 700 C C . ILE A 1 91 ? 8.867 9.391 8.328 1 98.38 91 ILE A C 1
ATOM 702 O O . ILE A 1 91 ? 9.562 9.156 7.348 1 98.38 91 ILE A O 1
ATOM 706 N N . ILE A 1 92 ? 7.645 9.883 8.336 1 98.44 92 ILE A N 1
ATOM 707 C CA . ILE A 1 92 ? 7.098 10.422 7.094 1 98.44 92 ILE A CA 1
ATOM 708 C C . ILE A 1 92 ? 7.078 11.945 7.156 1 98.44 92 ILE A C 1
ATOM 710 O O . ILE A 1 92 ? 6.633 12.531 8.148 1 98.44 92 ILE A O 1
ATOM 714 N N . ILE A 1 93 ? 7.59 12.578 6.113 1 98.56 93 ILE A N 1
ATOM 715 C CA . ILE A 1 93 ? 7.59 14.031 5.996 1 98.56 93 ILE A CA 1
ATOM 716 C C . ILE A 1 93 ? 6.609 14.461 4.906 1 98.56 93 ILE A C 1
ATOM 718 O O . ILE A 1 93 ? 6.68 13.984 3.773 1 98.56 93 ILE A O 1
ATOM 722 N N . ILE A 1 94 ? 5.727 15.344 5.273 1 98.19 94 ILE A N 1
ATOM 723 C CA . ILE A 1 94 ? 4.758 15.82 4.293 1 98.19 94 ILE A CA 1
ATOM 724 C C . ILE A 1 94 ? 4.91 17.328 4.098 1 98.19 94 ILE A C 1
ATOM 726 O O . ILE A 1 94 ? 5.457 18.016 4.957 1 98.19 94 ILE A O 1
ATOM 730 N N . GLU A 1 95 ? 4.336 17.75 2.938 1 97.56 95 GLU A N 1
ATOM 731 C CA . GLU A 1 95 ? 4.273 19.172 2.67 1 97.56 95 GLU A CA 1
ATOM 732 C C . GLU A 1 95 ? 3.357 19.891 3.662 1 97.56 95 GLU A C 1
ATOM 734 O O . GLU A 1 95 ? 2.312 19.359 4.039 1 97.56 95 GLU A O 1
ATOM 739 N N . SER A 1 96 ? 3.73 21.016 3.986 1 93.69 96 SER A N 1
ATOM 740 C CA . SER A 1 96 ? 2.922 21.797 4.914 1 93.69 96 SER A CA 1
ATOM 741 C C . SER A 1 96 ? 1.696 22.391 4.215 1 93.69 96 SER A C 1
ATOM 743 O O . SER A 1 96 ? 1.788 22.859 3.086 1 93.69 96 SER A O 1
ATOM 745 N N . PRO A 1 97 ? 0.518 22.219 4.793 1 82.19 97 PRO A N 1
ATOM 746 C CA . PRO A 1 97 ? -0.704 22.75 4.188 1 82.19 97 PRO A CA 1
ATOM 747 C C . PRO A 1 97 ? -0.569 24.219 3.785 1 82.19 97 PRO A C 1
ATOM 749 O O . PRO A 1 97 ? -1.187 24.656 2.811 1 82.19 97 PRO A O 1
ATOM 752 N N . GLU A 1 98 ? 0.093 25.047 4.555 1 77.38 98 GLU A N 1
ATOM 753 C CA . GLU A 1 98 ? 0.257 26.453 4.23 1 77.38 98 GLU A CA 1
ATOM 754 C C . GLU A 1 98 ? 0.921 26.641 2.867 1 77.38 98 GLU A C 1
ATOM 756 O O . GLU A 1 98 ? 0.65 27.609 2.162 1 77.38 98 GLU A O 1
ATOM 761 N N . LYS A 1 99 ? 1.648 25.844 2.48 1 69.88 99 LYS A N 1
ATOM 762 C CA . LYS A 1 99 ? 2.379 25.938 1.22 1 69.88 99 LYS A CA 1
ATOM 763 C C . LYS A 1 99 ? 1.63 25.219 0.098 1 69.88 99 LYS A C 1
ATOM 765 O O . LYS A 1 99 ? 1.849 25.5 -1.081 1 69.88 99 LYS A O 1
ATOM 770 N N . ALA A 1 100 ? 0.797 24.344 0.513 1 64.69 100 ALA A N 1
ATOM 771 C CA . ALA A 1 100 ? 0.074 23.531 -0.466 1 64.69 100 ALA A CA 1
ATOM 772 C C . ALA A 1 100 ? -0.978 24.359 -1.194 1 64.69 100 ALA A C 1
ATOM 774 O O . ALA A 1 100 ? -1.327 24.078 -2.34 1 64.69 100 ALA A O 1
ATOM 775 N N . SER A 1 101 ? -1.64 25.25 -0.555 1 62.38 101 SER A N 1
ATOM 776 C CA . SER A 1 101 ? -2.695 26.094 -1.09 1 62.38 101 SER A CA 1
ATOM 777 C C . SER A 1 101 ? -2.148 27.062 -2.135 1 62.38 101 SER A C 1
ATOM 779 O O . SER A 1 101 ? -2.914 27.672 -2.889 1 62.38 101 SER A O 1
ATOM 781 N N . SER A 1 102 ? -0.921 27.312 -2.078 1 54.25 102 SER A N 1
ATOM 782 C CA . SER A 1 102 ? -0.381 28.312 -2.986 1 54.25 102 SER A CA 1
ATOM 783 C C . SER A 1 102 ? -0.326 27.781 -4.418 1 54.25 102 SER A C 1
ATOM 785 O O . SER A 1 102 ? -0.32 28.562 -5.371 1 54.25 102 SER A O 1
ATOM 787 N N . GLY A 1 103 ? -0.406 26.5 -4.484 1 49.03 103 GLY A N 1
ATOM 788 C CA . GLY A 1 103 ? -0.278 26 -5.848 1 49.03 103 GLY A CA 1
ATOM 789 C C . GLY A 1 103 ? -1.6 25.938 -6.586 1 49.03 103 GLY A C 1
ATOM 790 O O . GLY A 1 103 ? -1.651 25.516 -7.742 1 49.03 103 GLY A O 1
ATOM 791 N N . GLU A 1 104 ? -2.713 25.844 -5.855 1 47.06 104 GLU A N 1
ATOM 792 C CA . GLU A 1 104 ? -4.027 25.719 -6.477 1 47.06 104 GLU A CA 1
ATOM 793 C C . GLU A 1 104 ? -4.414 26.984 -7.234 1 47.06 104 GLU A C 1
ATOM 795 O O . GLU A 1 104 ? -5.512 27.078 -7.781 1 47.06 104 GLU A O 1
ATOM 800 N N . GLU A 1 105 ? -3.783 28.047 -7.133 1 40.62 105 GLU A N 1
ATOM 801 C CA . GLU A 1 105 ? -4.301 29.172 -7.906 1 40.62 105 GLU A CA 1
ATOM 802 C C . GLU A 1 105 ? -4.59 28.766 -9.344 1 40.62 105 GLU A C 1
ATOM 804 O O . GLU A 1 105 ? -5.375 29.422 -10.039 1 40.62 105 GLU A O 1
ATOM 809 N N . GLY A 1 106 ? -3.77 27.938 -9.844 1 38.03 106 GLY A N 1
ATOM 810 C CA . GLY A 1 106 ? -3.896 27.891 -11.297 1 38.03 106 GLY A CA 1
ATOM 811 C C . GLY A 1 106 ? -5.078 27.062 -11.766 1 38.03 106 GLY A C 1
ATOM 812 O O . GLY A 1 106 ? -5.508 27.188 -12.914 1 38.03 106 GLY A O 1
ATOM 813 N N . LYS A 1 107 ? -5.434 25.875 -11.023 1 40.09 107 LYS A N 1
ATOM 814 C CA . LYS A 1 107 ? -6.324 25.031 -11.82 1 40.09 107 LYS A CA 1
ATOM 815 C C . LYS A 1 107 ? -7.785 25.344 -11.523 1 40.09 107 LYS A C 1
ATOM 817 O O . LYS A 1 107 ? -8.688 24.766 -12.133 1 40.09 107 LYS A O 1
ATOM 822 N N . ARG A 1 108 ? -8.133 25.719 -10.312 1 39.03 108 ARG A N 1
ATOM 823 C CA . ARG A 1 108 ? -9.555 25.781 -9.992 1 39.03 108 ARG A CA 1
ATOM 824 C C . ARG A 1 108 ? -10.211 26.984 -10.656 1 39.03 108 ARG A C 1
ATOM 826 O O . ARG A 1 108 ? -11.406 27.234 -10.469 1 39.03 108 ARG A O 1
ATOM 833 N N . LYS A 1 109 ? -9.453 27.906 -11.188 1 38.34 109 LYS A N 1
ATOM 834 C CA . LYS A 1 109 ? -10.18 29.047 -11.727 1 38.34 109 LYS A CA 1
ATOM 835 C C . LYS A 1 109 ? -11.008 28.641 -12.945 1 38.34 109 LYS A C 1
ATOM 837 O O . LYS A 1 109 ? -11.594 29.5 -13.617 1 38.34 109 LYS A O 1
ATOM 842 N N . LYS A 1 110 ? -10.68 27.359 -13.414 1 36.59 110 LYS A N 1
ATOM 843 C CA . LYS A 1 110 ? -11.352 27.219 -14.703 1 36.59 110 LYS A CA 1
ATOM 844 C C . LYS A 1 110 ? -12.844 26.938 -14.516 1 36.59 110 LYS A C 1
ATOM 846 O O . LYS A 1 110 ? -13.594 26.875 -15.492 1 36.59 110 LYS A O 1
ATOM 851 N N . GLN A 1 111 ? -13.18 26.25 -13.391 1 39.47 111 GLN A N 1
ATOM 852 C CA . GLN A 1 111 ? -14.555 25.797 -13.531 1 39.47 111 GLN A CA 1
ATOM 853 C C . GLN A 1 111 ? -15.547 26.938 -13.32 1 39.47 111 GLN A C 1
ATOM 855 O O . GLN A 1 111 ? -16.734 26.797 -13.625 1 39.47 111 GLN A O 1
ATOM 860 N N . GLU A 1 112 ? -15.219 27.828 -12.398 1 38.34 112 GLU A N 1
ATOM 861 C CA . GLU A 1 112 ? -16.312 28.641 -11.898 1 38.34 112 GLU A CA 1
ATOM 862 C C . GLU A 1 112 ? -16.75 29.688 -12.922 1 38.34 112 GLU A C 1
ATOM 864 O O . GLU A 1 112 ? -17.578 30.562 -12.625 1 38.34 112 GLU A O 1
ATOM 869 N N . SER A 1 113 ? -15.789 30.062 -13.789 1 38.69 113 SER A N 1
ATOM 870 C CA . SER A 1 113 ? -16.125 31.359 -14.391 1 38.69 113 SER A CA 1
ATOM 871 C C . SER A 1 113 ? -17.312 31.219 -15.336 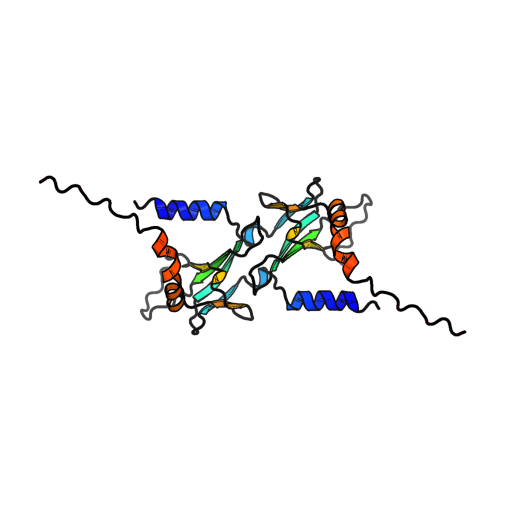1 38.69 113 SER A C 1
ATOM 873 O O . SER A 1 113 ? -17.156 30.766 -16.469 1 38.69 113 SER A O 1
ATOM 875 N N . SER A 1 114 ? -18.375 30.5 -14.945 1 40.28 114 SER A N 1
ATOM 876 C CA . SER A 1 114 ? -19.5 30.625 -15.867 1 40.28 114 SER A CA 1
ATOM 877 C C . SER A 1 114 ? -19.781 32.094 -16.188 1 40.28 114 SER A C 1
ATOM 879 O O . SER A 1 114 ? -19.844 32.938 -15.289 1 40.28 114 SER A O 1
ATOM 881 N N . PRO A 1 115 ? -19.422 32.531 -17.328 1 41.09 115 PRO A N 1
ATOM 882 C CA . PRO A 1 115 ? -19.672 33.906 -17.781 1 41.09 115 PRO A CA 1
ATOM 883 C C . PRO A 1 115 ? -21.109 34.344 -17.562 1 41.09 115 PRO A C 1
ATOM 885 O O . PRO A 1 115 ? -22.047 33.594 -17.828 1 41.09 115 PRO A O 1
ATOM 888 N N . ALA A 1 116 ? -21.438 35.062 -16.531 1 41.06 116 ALA A N 1
ATOM 889 C CA . ALA A 1 116 ? -22.75 35.656 -16.25 1 41.06 116 ALA A CA 1
ATOM 890 C C . ALA A 1 116 ? -23.328 36.312 -17.484 1 41.06 116 ALA A C 1
ATOM 892 O O . ALA A 1 116 ? -22.625 37.062 -18.188 1 41.06 116 ALA A O 1
ATOM 893 N N . LYS A 1 117 ? -24.312 35.719 -18.188 1 43.12 117 LYS A N 1
ATOM 894 C CA . LYS A 1 117 ? -25.062 36.25 -19.328 1 43.12 117 LYS A CA 1
ATOM 895 C C . LYS A 1 117 ? -25.547 37.688 -19.062 1 43.12 117 LYS A C 1
ATOM 897 O O . LYS A 1 117 ? -26.109 37.938 -18 1 43.12 117 LYS A O 1
ATOM 902 N N . PRO A 1 118 ? -25.109 38.719 -19.797 1 38.19 118 PRO A N 1
ATOM 903 C CA . PRO A 1 118 ? -25.484 40.125 -19.672 1 38.19 118 PRO A CA 1
ATOM 904 C C . PRO A 1 118 ? -27 40.344 -19.688 1 38.19 118 PRO A C 1
ATOM 906 O O . PRO A 1 118 ? -27.703 39.719 -20.5 1 38.19 118 PRO A O 1
ATOM 909 N N . SER A 1 119 ? -27.688 40.344 -18.547 1 38.66 119 SER A N 1
ATOM 910 C CA . SER A 1 119 ? -29.109 40.656 -18.438 1 38.66 119 SER A CA 1
ATOM 911 C C . SER A 1 119 ? -29.484 41.844 -1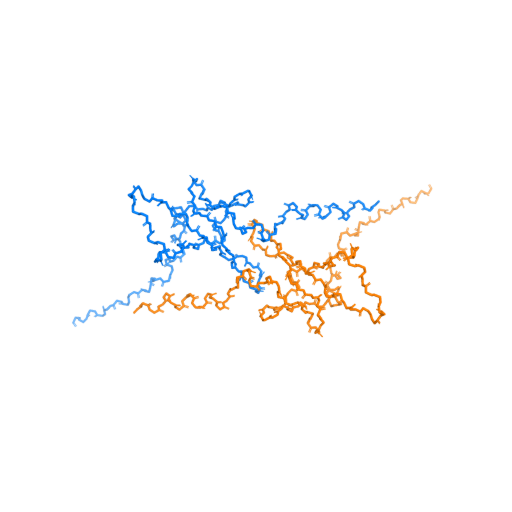9.312 1 38.66 119 SER A C 1
ATOM 913 O O . SER A 1 119 ? -28.766 42.844 -19.375 1 38.66 119 SER A O 1
ATOM 915 N N . ASP A 1 120 ? -30.281 41.594 -20.438 1 43.72 120 ASP A N 1
ATOM 916 C CA . ASP A 1 120 ? -30.938 42.531 -21.375 1 43.72 120 ASP A CA 1
ATOM 917 C C . ASP A 1 120 ? -31.547 43.719 -20.625 1 43.72 120 ASP A C 1
ATOM 919 O O . ASP A 1 120 ? -32.312 43.531 -19.672 1 43.72 120 ASP A O 1
ATOM 923 N N . LEU A 1 121 ? -30.938 44.875 -20.516 1 34.09 121 LEU A N 1
ATOM 924 C CA . LEU A 1 121 ? -31.438 46.156 -20.078 1 34.09 121 LEU A CA 1
ATOM 925 C C . LEU A 1 121 ? -32.719 46.531 -20.812 1 34.09 121 LEU A C 1
ATOM 927 O O . LEU A 1 121 ? -32.75 46.625 -22.031 1 34.09 121 LEU A O 1
ATOM 931 N N . GLU A 1 122 ? -33.844 45.906 -20.375 1 36.91 122 GLU A N 1
ATOM 932 C CA . GLU A 1 122 ? -35.125 46.469 -20.797 1 36.91 122 GLU A CA 1
ATOM 933 C C . GLU A 1 122 ? -35.125 48 -20.641 1 36.91 122 GLU A C 1
ATOM 935 O O . GLU A 1 122 ? -34.938 48.5 -19.531 1 36.91 122 GLU A O 1
ATOM 940 N N . ILE A 1 123 ? -34.562 48.688 -21.656 1 27.34 123 ILE A N 1
ATOM 941 C CA . ILE A 1 123 ? -35.062 50.031 -21.812 1 27.34 123 ILE A CA 1
ATOM 942 C C . ILE A 1 123 ? -36.562 50 -22.141 1 27.34 123 ILE A C 1
ATOM 944 O O . ILE A 1 123 ? -37.031 49.094 -22.844 1 27.34 123 ILE A O 1
ATOM 948 N N . MET B 1 1 ? -27.844 22.453 -0.606 1 37.44 1 MET B N 1
ATOM 949 C CA . MET B 1 1 ? -26.594 22.578 -1.338 1 37.44 1 MET B CA 1
ATOM 950 C C . MET B 1 1 ? -25.516 21.672 -0.742 1 37.44 1 MET B C 1
ATOM 952 O O . MET B 1 1 ? -24.344 21.781 -1.089 1 37.44 1 MET B O 1
ATOM 956 N N . THR B 1 2 ? -25.719 21.25 0.516 1 50.16 2 THR B N 1
ATOM 957 C CA . THR B 1 2 ? -24.891 20.516 1.452 1 50.16 2 THR B CA 1
ATOM 958 C C . THR B 1 2 ? -24.625 19.094 0.947 1 50.16 2 THR B C 1
ATOM 960 O O . THR B 1 2 ? -24.031 18.281 1.653 1 50.16 2 THR B O 1
ATOM 963 N N . ASN B 1 3 ? -25.328 18.609 -0.016 1 55.19 3 ASN B N 1
ATOM 964 C CA . ASN B 1 3 ? -25.391 17.234 -0.508 1 55.19 3 ASN B CA 1
ATOM 965 C C . ASN B 1 3 ? -24.109 16.828 -1.214 1 55.19 3 ASN B C 1
ATOM 967 O O . ASN B 1 3 ? -23.969 15.68 -1.645 1 55.19 3 ASN B O 1
ATOM 971 N N . GLY B 1 4 ? -23.359 17.828 -1.791 1 54.53 4 GLY B N 1
ATOM 972 C CA . GLY B 1 4 ? -22.234 17.578 -2.676 1 54.53 4 GLY B CA 1
ATOM 973 C C . GLY B 1 4 ? -21.062 16.938 -1.974 1 54.53 4 GLY B C 1
ATOM 974 O O . GLY B 1 4 ? -20.328 16.141 -2.572 1 54.53 4 GLY B O 1
ATOM 975 N N . GLU B 1 5 ? -20.703 17.359 -0.705 1 57.12 5 GLU B N 1
ATOM 976 C CA . GLU B 1 5 ? -19.562 16.844 0.046 1 57.12 5 GLU B CA 1
ATOM 977 C C . GLU B 1 5 ? -19.75 15.359 0.362 1 57.12 5 GLU B C 1
ATOM 979 O O . GLU B 1 5 ? -18.781 14.586 0.306 1 57.12 5 GLU B O 1
ATOM 984 N N . SER B 1 6 ? -20.938 14.961 0.784 1 65.31 6 SER B N 1
ATOM 985 C CA . SER B 1 6 ? -21.25 13.578 1.127 1 65.31 6 SER B CA 1
ATOM 986 C C . SER B 1 6 ? -21.109 12.664 -0.086 1 65.31 6 SER B C 1
ATOM 988 O O . SER B 1 6 ? -20.594 11.539 0.028 1 65.31 6 SER B O 1
ATOM 990 N N . SER B 1 7 ? -21.438 13.203 -1.21 1 71.12 7 SER B N 1
ATOM 991 C CA . SER B 1 7 ? -21.391 12.406 -2.436 1 71.12 7 SER B CA 1
ATOM 992 C C . SER B 1 7 ? -19.953 12.109 -2.854 1 71.12 7 SER B C 1
ATOM 994 O O . SER B 1 7 ? -19.656 10.992 -3.289 1 71.12 7 SER B O 1
ATOM 996 N N . ASN B 1 8 ? -19.109 13.039 -2.506 1 81.38 8 ASN B N 1
ATOM 997 C CA . ASN B 1 8 ? -17.719 12.875 -2.914 1 81.38 8 ASN B CA 1
ATOM 998 C C . ASN B 1 8 ? -17.016 11.828 -2.066 1 81.38 8 ASN B C 1
ATOM 1000 O O . ASN B 1 8 ? -16.281 10.992 -2.594 1 81.38 8 ASN B O 1
ATOM 1004 N N . GLU B 1 9 ? -17.438 11.664 -0.771 1 82.69 9 GLU B N 1
ATOM 1005 C CA . GLU B 1 9 ? -16.828 10.688 0.127 1 82.69 9 GLU B CA 1
ATOM 1006 C C . GLU B 1 9 ? -17.281 9.266 -0.21 1 82.69 9 GLU B C 1
ATOM 1008 O O . GLU B 1 9 ? -16.484 8.32 -0.131 1 82.69 9 GLU B O 1
ATOM 1013 N N . GLU B 1 10 ? -18.547 9.234 -0.603 1 85.56 10 GLU B N 1
ATOM 1014 C CA . GLU B 1 10 ? -19.094 7.926 -0.967 1 85.56 10 GLU B CA 1
ATOM 1015 C C . GLU B 1 10 ? -18.438 7.391 -2.236 1 85.56 10 GLU B C 1
ATOM 1017 O O . GLU B 1 10 ? -18.094 6.211 -2.314 1 85.56 10 GLU B O 1
ATOM 1022 N N . GLU B 1 11 ? -18.297 8.25 -3.174 1 88.5 11 GLU B N 1
ATOM 1023 C CA . GLU B 1 11 ? -17.625 7.855 -4.414 1 88.5 11 GLU B CA 1
ATOM 1024 C C . GLU B 1 11 ? -16.172 7.477 -4.168 1 88.5 11 GLU B C 1
ATOM 1026 O O . GLU B 1 11 ? -15.672 6.516 -4.754 1 88.5 11 GLU B O 1
ATOM 1031 N N . TYR B 1 12 ? -15.586 8.148 -3.312 1 90.19 12 TYR B N 1
ATOM 1032 C CA . TYR B 1 12 ? -14.211 7.867 -2.92 1 90.19 12 TYR B CA 1
ATOM 1033 C C . TYR B 1 12 ? -14.086 6.477 -2.305 1 90.19 12 TYR B C 1
ATOM 1035 O O . TYR B 1 12 ? -13.164 5.727 -2.625 1 90.19 12 TYR B O 1
ATOM 1043 N N . ARG B 1 13 ? -15.008 6.133 -1.517 1 88.88 13 ARG B N 1
ATOM 1044 C CA . ARG B 1 13 ? -14.969 4.848 -0.828 1 88.88 13 ARG B CA 1
ATOM 1045 C C . ARG B 1 13 ? -15.195 3.697 -1.803 1 88.88 13 ARG B C 1
ATOM 1047 O O . ARG B 1 13 ? -14.688 2.592 -1.598 1 88.88 13 ARG B O 1
ATOM 1054 N N . LYS B 1 14 ? -15.922 4.027 -2.826 1 91.38 14 LYS B N 1
ATOM 1055 C CA . LYS B 1 14 ? -16.234 3.006 -3.822 1 91.38 14 LYS B CA 1
ATOM 1056 C C . LYS B 1 14 ? -15.039 2.762 -4.746 1 91.38 14 LYS B C 1
ATOM 1058 O O . LYS B 1 14 ? -14.852 1.648 -5.242 1 91.38 14 LYS B O 1
ATOM 1063 N N . ARG B 1 15 ? -14.242 3.754 -4.91 1 94.31 15 ARG B N 1
ATOM 1064 C CA . ARG B 1 15 ? -13.18 3.707 -5.914 1 94.31 15 ARG B CA 1
ATOM 1065 C C . ARG B 1 15 ? -11.875 3.221 -5.309 1 94.31 15 ARG B C 1
ATOM 1067 O O . ARG B 1 15 ? -11.086 2.545 -5.973 1 94.31 15 ARG B O 1
ATOM 1074 N N . TYR B 1 16 ? -11.656 3.5 -4.07 1 96.06 16 TYR B N 1
ATOM 1075 C CA . TYR B 1 16 ? -10.352 3.254 -3.477 1 96.06 16 TYR B CA 1
ATOM 1076 C C . TYR B 1 16 ? -10.453 2.26 -2.326 1 96.06 16 TYR B C 1
ATOM 1078 O O . TYR B 1 16 ? -11.5 2.148 -1.683 1 96.06 16 TYR B O 1
ATOM 1086 N N . VAL B 1 17 ? -9.453 1.426 -2.062 1 95.31 17 VAL B N 1
ATOM 1087 C CA . VAL B 1 17 ? -9.477 0.369 -1.057 1 95.31 17 VAL B CA 1
ATOM 1088 C C . VAL B 1 17 ? -8.391 0.627 -0.014 1 95.31 17 VAL B C 1
ATOM 1090 O O . VAL B 1 17 ? -7.305 1.109 -0.345 1 95.31 17 VAL B O 1
ATOM 1093 N N . ARG B 1 18 ? -8.719 0.272 1.214 1 96.12 18 ARG B N 1
ATOM 1094 C CA . ARG B 1 18 ? -7.746 0.345 2.297 1 96.12 18 ARG B CA 1
ATOM 1095 C C . ARG B 1 18 ? -6.762 -0.817 2.227 1 96.12 18 ARG B C 1
ATOM 1097 O O . ARG B 1 18 ? -7.141 -1.941 1.895 1 96.12 18 ARG B O 1
ATOM 1104 N N . PHE B 1 19 ? -5.617 -0.45 2.619 1 95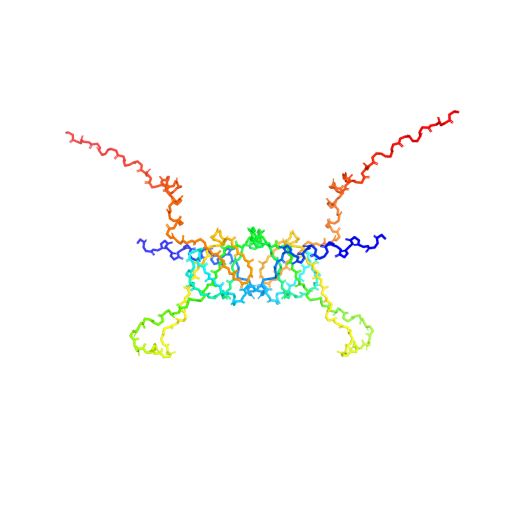.75 19 PHE B N 1
ATOM 1105 C CA . PHE B 1 19 ? -4.562 -1.457 2.574 1 95.75 19 PHE B CA 1
ATOM 1106 C C . PHE B 1 19 ? -4.883 -2.617 3.512 1 95.75 19 PHE B C 1
ATOM 1108 O O . PHE B 1 19 ? -4.668 -3.779 3.164 1 95.75 19 PHE B O 1
ATOM 1115 N N . GLN B 1 20 ? -5.316 -2.367 4.676 1 96.81 20 GLN B N 1
ATOM 1116 C CA . GLN B 1 20 ? -5.574 -3.395 5.68 1 96.81 20 GLN B CA 1
ATOM 1117 C C . GLN B 1 20 ? -6.555 -4.441 5.16 1 96.81 20 GLN B C 1
ATOM 1119 O O . GLN B 1 20 ? -6.539 -5.59 5.605 1 96.81 20 GLN B O 1
ATOM 1124 N N . ARG B 1 21 ? -7.348 -3.973 4.191 1 96.19 21 ARG B N 1
ATOM 1125 C CA . ARG B 1 21 ? -8.312 -4.898 3.605 1 96.19 21 ARG B CA 1
ATOM 1126 C C . ARG B 1 21 ? -7.605 -5.965 2.771 1 96.19 21 ARG B C 1
ATOM 1128 O O . ARG B 1 21 ? -8.117 -7.074 2.609 1 96.19 21 ARG B O 1
ATOM 1135 N N . LEU B 1 22 ? -6.457 -5.664 2.221 1 96.88 22 LEU B N 1
ATOM 1136 C CA . LEU B 1 22 ? -5.742 -6.57 1.33 1 96.88 22 LEU B CA 1
ATOM 1137 C C . LEU B 1 22 ? -5.121 -7.723 2.113 1 96.88 22 LEU B C 1
ATOM 1139 O O . LEU B 1 22 ? -4.934 -8.812 1.573 1 96.88 22 LEU B O 1
ATOM 1143 N N . LEU B 1 23 ? -4.781 -7.402 3.354 1 97.12 23 LEU B N 1
ATOM 1144 C CA . LEU B 1 23 ? -4.094 -8.414 4.148 1 97.12 23 LEU B CA 1
ATOM 1145 C C . LEU B 1 23 ? -5.008 -9.609 4.41 1 97.12 23 LEU B C 1
ATOM 1147 O O . LEU B 1 23 ? -6.156 -9.438 4.824 1 97.12 23 LEU B O 1
ATOM 1151 N N . GLY B 1 24 ? -4.559 -10.742 4.035 1 97.88 24 GLY B N 1
ATOM 1152 C CA . GLY B 1 24 ? -5.312 -11.961 4.262 1 97.88 24 GLY B CA 1
ATOM 1153 C C . GLY B 1 24 ? -6.246 -12.312 3.115 1 97.88 24 GLY B C 1
ATOM 1154 O O . GLY B 1 24 ? -6.879 -13.367 3.121 1 97.88 24 GLY B O 1
ATOM 1155 N N . MET B 1 25 ? -6.344 -11.5 2.133 1 98.12 25 MET B N 1
ATOM 1156 C CA . MET B 1 25 ? -7.211 -11.812 0.999 1 98.12 25 MET B CA 1
ATOM 1157 C C . MET B 1 25 ? -6.68 -13.016 0.221 1 98.12 25 MET B C 1
ATOM 1159 O O . MET B 1 25 ? -5.469 -13.164 0.053 1 98.12 25 MET B O 1
ATOM 1163 N N . GLU B 1 26 ? -7.609 -13.797 -0.307 1 98.5 26 GLU B N 1
ATOM 1164 C CA . GLU B 1 26 ? -7.246 -14.93 -1.156 1 98.5 26 GLU B CA 1
ATOM 1165 C C . GLU B 1 26 ? -6.855 -14.461 -2.557 1 98.5 26 GLU B C 1
ATOM 1167 O O . GLU B 1 26 ? -7.504 -13.578 -3.125 1 98.5 26 GLU B O 1
ATOM 1172 N N . VAL B 1 27 ? -5.855 -15.078 -3.066 1 98.38 27 VAL B N 1
ATOM 1173 C CA . VAL B 1 27 ? -5.363 -14.773 -4.406 1 98.38 27 VAL B CA 1
ATOM 1174 C C . VAL B 1 27 ? -5.57 -15.984 -5.316 1 98.38 27 VAL B C 1
ATOM 1176 O O . VAL B 1 27 ? -5.191 -17.109 -4.961 1 98.38 27 VAL B O 1
ATOM 1179 N N . PHE B 1 28 ? -6.113 -15.742 -6.449 1 98.19 28 PHE B N 1
ATOM 1180 C CA . PHE B 1 28 ? -6.34 -16.766 -7.469 1 98.19 28 PHE B CA 1
ATOM 1181 C C . PHE B 1 28 ? -5.781 -16.312 -8.812 1 98.19 28 PHE B C 1
ATOM 1183 O O . PHE B 1 28 ? -5.758 -15.109 -9.109 1 98.19 28 PHE B O 1
ATOM 1190 N N . THR B 1 29 ? -5.402 -17.281 -9.625 1 97.75 29 THR B N 1
ATOM 1191 C CA . THR B 1 29 ? -5.152 -17 -11.031 1 97.75 29 THR B CA 1
ATOM 1192 C C . THR B 1 29 ? -6.465 -16.828 -11.789 1 97.75 29 THR B C 1
ATOM 1194 O O . THR B 1 29 ? -7.523 -17.234 -11.305 1 97.75 29 THR B O 1
ATOM 1197 N N . GLU B 1 30 ? -6.328 -16.141 -12.93 1 97.44 30 GLU B N 1
ATOM 1198 C CA . GLU B 1 30 ? -7.512 -15.883 -13.75 1 97.44 30 GLU B CA 1
ATOM 1199 C C . GLU B 1 30 ? -8.164 -17.188 -14.188 1 97.44 30 GLU B C 1
ATOM 1201 O O . GLU B 1 30 ? -9.336 -17.203 -14.57 1 97.44 30 GLU B O 1
ATOM 1206 N N . ASP B 1 31 ? -7.523 -18.297 -14.086 1 96.12 31 ASP B N 1
ATOM 1207 C CA . ASP B 1 31 ? -8.094 -19.594 -14.469 1 96.12 31 ASP B CA 1
ATOM 1208 C C . ASP B 1 31 ? -8.609 -20.344 -13.242 1 96.12 31 ASP B C 1
ATOM 1210 O O . ASP B 1 31 ? -8.992 -21.516 -13.344 1 96.12 31 ASP B O 1
ATOM 1214 N N . GLY B 1 32 ? -8.562 -19.781 -12.211 1 96.5 32 GLY B N 1
ATOM 1215 C CA . GLY B 1 32 ? -9.273 -20.312 -11.062 1 96.5 32 GLY B CA 1
ATOM 1216 C C . GLY B 1 32 ? -8.375 -21.078 -10.109 1 96.5 32 GLY B C 1
ATOM 1217 O O . GLY B 1 32 ? -8.859 -21.828 -9.25 1 96.5 32 GLY B O 1
ATOM 1218 N N . ARG B 1 33 ? -7.102 -20.938 -10.172 1 95.38 33 ARG B N 1
ATOM 1219 C CA . ARG B 1 33 ? -6.176 -21.609 -9.266 1 95.38 33 ARG B CA 1
ATOM 1220 C C . ARG B 1 33 ? -5.883 -20.75 -8.047 1 95.38 33 ARG B C 1
ATOM 1222 O O . ARG B 1 33 ? -5.539 -19.578 -8.18 1 95.38 33 ARG B O 1
ATOM 1229 N N . ARG B 1 34 ? -5.949 -21.422 -6.941 1 96.81 34 ARG B N 1
ATOM 1230 C CA . ARG B 1 34 ? -5.625 -20.703 -5.711 1 96.81 34 ARG B CA 1
ATOM 1231 C C . ARG B 1 34 ? -4.117 -20.594 -5.527 1 96.81 34 ARG B C 1
ATOM 1233 O O . ARG B 1 34 ? -3.402 -21.594 -5.574 1 96.81 34 ARG B O 1
ATOM 1240 N N . VAL B 1 35 ? -3.695 -19.453 -5.344 1 96 35 VAL B N 1
ATOM 1241 C CA . VAL B 1 35 ? -2.277 -19.203 -5.109 1 96 35 VAL B CA 1
ATOM 1242 C C . VAL B 1 35 ? -1.996 -19.172 -3.609 1 96 35 VAL B C 1
ATOM 1244 O O . VAL B 1 35 ? -1.065 -19.828 -3.137 1 96 35 VAL B O 1
ATOM 1247 N N . GLY B 1 36 ? -2.811 -18.422 -2.852 1 97.75 36 GLY B N 1
ATOM 1248 C CA . GLY B 1 36 ? -2.605 -18.281 -1.419 1 97.75 36 GLY B CA 1
ATOM 1249 C C . GLY B 1 36 ? -3.279 -17.047 -0.834 1 97.75 36 GLY B C 1
ATOM 1250 O O . GLY B 1 36 ? -4.336 -16.641 -1.307 1 97.75 36 GLY B O 1
ATOM 1251 N N . THR B 1 37 ? -2.707 -16.516 0.242 1 98.19 37 THR B N 1
ATOM 1252 C CA . THR B 1 37 ? -3.266 -15.359 0.92 1 98.19 37 THR B CA 1
ATOM 1253 C C . THR B 1 37 ? -2.229 -14.242 1.024 1 98.19 37 THR B C 1
ATOM 1255 O O . THR B 1 37 ? -1.044 -14.508 1.239 1 98.19 37 THR B O 1
ATOM 1258 N N . VAL B 1 38 ? -2.641 -12.992 0.878 1 98.06 38 VAL B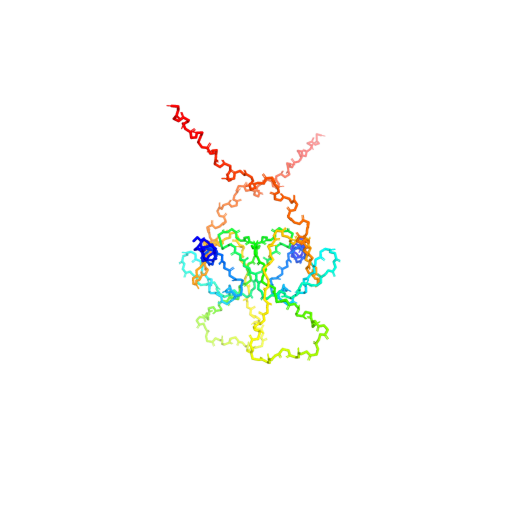 N 1
ATOM 1259 C CA . VAL B 1 38 ? -1.747 -11.836 0.933 1 98.06 38 VAL B CA 1
ATOM 1260 C C . VAL B 1 38 ? -1.163 -11.703 2.338 1 98.06 38 VAL B C 1
ATOM 1262 O O . VAL B 1 38 ? -1.903 -11.664 3.324 1 98.06 38 VAL B O 1
ATOM 1265 N N . GLU B 1 39 ? 0.117 -11.656 2.428 1 97.62 39 GLU B N 1
ATOM 1266 C CA . GLU B 1 39 ? 0.834 -11.414 3.676 1 97.62 39 GLU B CA 1
ATOM 1267 C C . GLU B 1 39 ? 1.209 -9.945 3.82 1 97.62 39 GLU B C 1
ATOM 1269 O O . GLU B 1 39 ? 1.133 -9.383 4.914 1 97.62 39 GLU B O 1
ATOM 1274 N N . ASP B 1 40 ? 1.695 -9.367 2.799 1 97.12 40 ASP B N 1
ATOM 1275 C CA . ASP B 1 40 ? 2.084 -7.961 2.766 1 97.12 40 ASP B CA 1
ATOM 1276 C C . ASP B 1 40 ? 2.215 -7.457 1.33 1 97.12 40 ASP B C 1
ATOM 1278 O O . ASP B 1 40 ? 2.125 -8.242 0.383 1 97.12 40 ASP B O 1
ATOM 1282 N N . VAL B 1 41 ? 2.338 -6.137 1.121 1 96.62 41 VAL B N 1
ATOM 1283 C CA . VAL B 1 41 ? 2.607 -5.512 -0.17 1 96.62 41 VAL B CA 1
ATOM 1284 C C . VAL B 1 41 ? 3.809 -4.574 -0.05 1 96.62 41 VAL B C 1
ATOM 1286 O O . VAL B 1 41 ? 4.078 -4.035 1.025 1 96.62 41 VAL B O 1
ATOM 1289 N N . THR B 1 42 ? 4.547 -4.504 -1.091 1 96.38 42 THR B N 1
ATOM 1290 C CA . THR B 1 42 ? 5.672 -3.58 -1.171 1 96.38 42 THR B CA 1
ATOM 1291 C C . THR B 1 42 ? 5.359 -2.424 -2.115 1 96.38 42 THR B C 1
ATOM 1293 O O . THR B 1 42 ? 4.652 -2.602 -3.109 1 96.38 42 THR B O 1
ATOM 1296 N N . PHE B 1 43 ? 5.871 -1.238 -1.833 1 95.06 43 PHE B N 1
ATOM 1297 C CA . PHE B 1 43 ? 5.633 -0.082 -2.689 1 95.06 43 PHE B CA 1
ATOM 1298 C C . PHE B 1 43 ? 6.891 0.773 -2.803 1 95.06 43 PHE B C 1
ATOM 1300 O O . PHE B 1 43 ? 7.82 0.625 -2.008 1 95.06 43 PHE B O 1
ATOM 1307 N N . ASP B 1 44 ? 6.863 1.59 -3.805 1 95.38 44 ASP B N 1
ATOM 1308 C CA . ASP B 1 44 ? 7.891 2.615 -3.971 1 95.38 44 ASP B CA 1
ATOM 1309 C C . ASP B 1 44 ? 7.543 3.871 -3.172 1 95.38 44 ASP B C 1
ATOM 1311 O O . ASP B 1 44 ? 6.578 4.57 -3.49 1 95.38 44 ASP B O 1
ATOM 1315 N N . PRO B 1 45 ? 8.328 4.273 -2.18 1 93.88 45 PRO B N 1
ATOM 1316 C CA . PRO B 1 45 ? 7.977 5.422 -1.344 1 93.88 45 PRO B CA 1
ATOM 1317 C C . PRO B 1 45 ? 8.109 6.754 -2.08 1 93.88 45 PRO B C 1
ATOM 1319 O O . PRO B 1 45 ? 7.602 7.777 -1.613 1 93.88 45 PRO B O 1
ATOM 1322 N N . ARG B 1 46 ? 8.75 6.75 -3.213 1 91.94 46 ARG B N 1
ATOM 1323 C CA . ARG B 1 46 ? 8.938 7.98 -3.973 1 91.94 46 ARG B CA 1
ATOM 1324 C C . ARG B 1 46 ? 7.723 8.273 -4.848 1 91.94 46 ARG B C 1
ATOM 1326 O O . ARG B 1 46 ? 7.309 9.422 -4.98 1 91.94 46 ARG B O 1
ATOM 1333 N N . THR B 1 47 ? 7.152 7.234 -5.387 1 92.94 47 THR B N 1
ATOM 1334 C CA . THR B 1 47 ? 6.078 7.445 -6.355 1 92.94 47 THR B CA 1
ATOM 1335 C C . THR B 1 47 ? 4.73 7.066 -5.754 1 92.94 47 THR B C 1
ATOM 1337 O O . THR B 1 47 ? 3.684 7.504 -6.238 1 92.94 47 THR B O 1
ATOM 1340 N N . GLY B 1 48 ? 4.758 6.191 -4.77 1 93.62 48 GLY B N 1
ATOM 1341 C CA . GLY B 1 48 ? 3.516 5.684 -4.207 1 93.62 48 GLY B CA 1
ATOM 1342 C C . GLY B 1 48 ? 2.984 4.461 -4.934 1 93.62 48 GLY B C 1
ATOM 1343 O O . GLY B 1 48 ? 1.899 3.971 -4.621 1 93.62 48 GLY B O 1
ATOM 1344 N N . ASP B 1 49 ? 3.77 3.896 -5.836 1 93.12 49 ASP B N 1
ATOM 1345 C CA . ASP B 1 49 ? 3.326 2.76 -6.637 1 93.12 49 ASP B CA 1
ATOM 1346 C C . ASP B 1 49 ? 3.406 1.46 -5.84 1 93.12 49 ASP B C 1
ATOM 1348 O O . ASP B 1 49 ? 4.422 1.182 -5.195 1 93.12 49 ASP B O 1
ATOM 1352 N N . LEU B 1 50 ? 2.314 0.708 -5.945 1 95.12 50 LEU B N 1
ATOM 1353 C CA . LEU B 1 50 ? 2.367 -0.677 -5.488 1 95.12 50 LEU B CA 1
ATOM 1354 C C . LEU B 1 50 ? 3.232 -1.522 -6.418 1 95.12 50 LEU B C 1
ATOM 1356 O O . LEU B 1 50 ? 3.084 -1.457 -7.641 1 95.12 50 LEU B O 1
ATOM 1360 N N . VAL B 1 51 ? 4.109 -2.332 -5.812 1 95.75 51 VAL B N 1
ATOM 1361 C CA . VAL B 1 51 ? 5.09 -2.996 -6.668 1 95.75 51 VAL B CA 1
ATOM 1362 C C . VAL B 1 51 ? 4.875 -4.508 -6.621 1 95.75 51 VAL B C 1
ATOM 1364 O O . VAL B 1 51 ? 4.824 -5.164 -7.664 1 95.75 51 VAL B O 1
ATOM 1367 N N . ARG B 1 52 ? 4.758 -5.098 -5.406 1 96.81 52 ARG B N 1
ATOM 1368 C CA . ARG B 1 52 ? 4.633 -6.547 -5.297 1 96.81 52 ARG B CA 1
ATOM 1369 C C . ARG B 1 52 ? 3.736 -6.938 -4.125 1 96.81 52 ARG B C 1
ATOM 1371 O 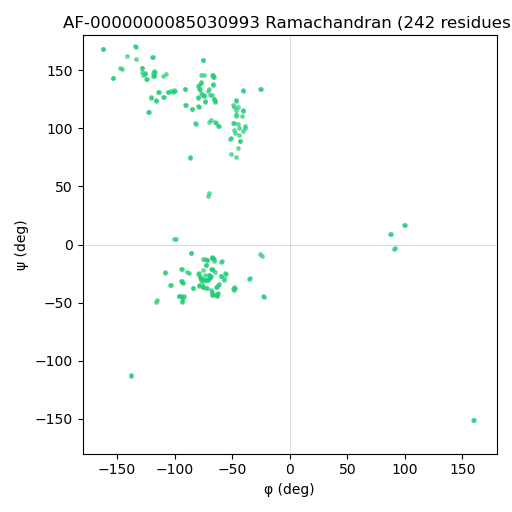O . ARG B 1 52 ? 3.656 -6.215 -3.131 1 96.81 52 ARG B O 1
ATOM 1378 N N . PHE B 1 53 ? 3.094 -8.055 -4.277 1 97.25 53 PHE B N 1
ATOM 1379 C CA . PHE B 1 53 ? 2.383 -8.727 -3.195 1 97.25 53 PHE B CA 1
ATOM 1380 C C . PHE B 1 53 ? 3.201 -9.891 -2.656 1 97.25 53 PHE B C 1
ATOM 1382 O O . PHE B 1 53 ? 3.764 -10.672 -3.428 1 97.25 53 PHE B O 1
ATOM 1389 N N . LEU B 1 54 ? 3.338 -9.969 -1.385 1 97.69 54 LEU B N 1
ATOM 1390 C CA . LEU B 1 54 ? 3.82 -11.172 -0.723 1 97.69 54 LEU B CA 1
ATOM 1391 C C . LEU B 1 54 ? 2.66 -12.094 -0.352 1 97.69 54 LEU B C 1
ATOM 1393 O O . LEU B 1 54 ? 1.757 -11.688 0.385 1 97.69 54 LEU B O 1
ATOM 1397 N N . VAL B 1 55 ? 2.691 -13.297 -0.9 1 97.69 55 VAL B N 1
ATOM 1398 C CA . VAL B 1 55 ? 1.577 -14.227 -0.756 1 97.69 55 VAL B CA 1
ATOM 1399 C C . VAL B 1 55 ? 2.055 -15.508 -0.066 1 97.69 55 VAL B C 1
ATOM 1401 O O . VAL B 1 55 ? 3.064 -16.094 -0.463 1 97.69 55 VAL B O 1
ATOM 1404 N N . ILE B 1 56 ? 1.374 -15.875 1.004 1 96.62 56 ILE B N 1
ATOM 1405 C CA . ILE B 1 56 ? 1.616 -17.172 1.629 1 96.62 56 ILE B CA 1
ATOM 1406 C C . ILE B 1 56 ? 0.912 -18.266 0.832 1 96.62 56 ILE B C 1
ATOM 1408 O O . ILE B 1 56 ? -0.312 -18.25 0.686 1 96.62 56 ILE B O 1
ATOM 1412 N N . VAL B 1 57 ? 1.708 -19.156 0.334 1 94.19 57 VAL B N 1
ATOM 1413 C CA . VAL B 1 57 ? 1.186 -20.156 -0.592 1 94.19 57 VAL B CA 1
ATOM 1414 C C . VAL B 1 57 ? 0.469 -21.25 0.186 1 94.19 57 VAL B C 1
ATOM 1416 O O . VAL B 1 57 ? 0.918 -21.656 1.263 1 94.19 57 VAL B O 1
ATOM 1419 N N . THR B 1 58 ? -0.694 -21.609 -0.414 1 84.44 58 THR B N 1
ATOM 1420 C CA . THR B 1 58 ? -1.435 -22.766 0.1 1 84.44 58 THR B CA 1
ATOM 1421 C C . THR B 1 58 ? -0.696 -24.062 -0.203 1 84.44 58 THR B C 1
ATOM 1423 O O . THR B 1 58 ? -0.279 -24.297 -1.34 1 84.44 58 THR B O 1
ATOM 1426 N N . GLU B 1 59 ? -0.104 -24.578 0.879 1 70.56 59 GLU B N 1
ATOM 1427 C CA . GLU B 1 59 ? 0.487 -25.891 0.614 1 70.56 59 GLU B CA 1
ATOM 1428 C C . GLU B 1 59 ? -0.576 -26.891 0.196 1 70.56 59 GLU B C 1
ATOM 1430 O O . GLU B 1 59 ? -1.647 -26.969 0.803 1 70.56 59 GLU B O 1
ATOM 1435 N N . GLN B 1 60 ? -0.701 -27.203 -1.124 1 59.66 60 GLN B N 1
ATOM 1436 C CA . GLN B 1 60 ? -1.57 -28.328 -1.469 1 59.66 60 GLN B CA 1
ATOM 1437 C C . GLN B 1 60 ? -1.018 -29.641 -0.92 1 59.66 60 GLN B C 1
ATOM 1439 O O . GLN B 1 60 ? 0.165 -29.938 -1.093 1 59.66 60 GLN B O 1
ATOM 1444 N N . PRO B 1 61 ? -1.696 -30.125 0.18 1 53.62 61 PRO B N 1
ATOM 1445 C CA . PRO B 1 61 ? -1.21 -31.453 0.586 1 53.62 61 PRO B CA 1
ATOM 1446 C C . PRO B 1 61 ? -0.976 -32.375 -0.601 1 53.62 61 PRO B C 1
ATOM 1448 O O . PRO B 1 61 ? -1.835 -32.5 -1.478 1 53.62 61 PRO B O 1
ATOM 1451 N N . SER B 1 62 ? 0.203 -32.344 -1.154 1 51.66 62 SER B N 1
ATOM 1452 C CA . SER B 1 62 ? 0.302 -33.531 -2.006 1 51.66 62 SER B CA 1
ATOM 1453 C C . SER B 1 62 ? -0.316 -34.75 -1.331 1 51.66 62 SER B C 1
ATOM 1455 O O . SER B 1 62 ? -0.397 -34.812 -0.102 1 51.66 62 SER B O 1
ATOM 1457 N N . GLY B 1 63 ? -1.149 -35.5 -2.051 1 54.25 63 GLY B N 1
ATOM 1458 C CA . GLY B 1 63 ? -1.774 -36.75 -1.637 1 54.25 63 GLY B CA 1
ATOM 1459 C C . GLY B 1 63 ? -1.021 -37.438 -0.525 1 54.25 63 GLY B C 1
ATOM 1460 O O . GLY B 1 63 ? -1.447 -38.5 -0.054 1 54.25 63 GLY B O 1
ATOM 1461 N N . GLY B 1 64 ? 0.413 -37.562 -0.586 1 52.81 64 GLY B N 1
ATOM 1462 C CA . GLY B 1 64 ? 0.966 -38.531 0.351 1 52.81 64 GLY B CA 1
ATOM 1463 C C . GLY B 1 64 ? 0.956 -38.062 1.786 1 52.81 64 GLY B C 1
ATOM 1464 O O . GLY B 1 64 ? 0.852 -36.844 2.037 1 52.81 64 GLY B O 1
ATOM 1465 N N . GLY B 1 65 ? 0.352 -38.719 2.799 1 53 65 GLY B N 1
ATOM 1466 C CA . GLY B 1 65 ? 0.14 -38.75 4.238 1 53 65 GLY B CA 1
ATOM 1467 C C . GLY B 1 65 ? 1.246 -38.062 5.012 1 53 65 GLY B C 1
ATOM 1468 O O . GLY B 1 65 ? 1.357 -38.219 6.227 1 53 65 GLY B O 1
ATOM 1469 N N . LEU B 1 66 ? 2.395 -37.688 4.309 1 51.84 66 LEU B N 1
ATOM 1470 C CA . LEU B 1 66 ? 3.369 -37.312 5.328 1 51.84 66 LEU B CA 1
ATOM 1471 C C . LEU B 1 66 ? 3.139 -35.875 5.801 1 51.84 66 LEU B C 1
ATOM 1473 O O . LEU B 1 66 ? 3.084 -34.969 4.988 1 51.84 66 LEU B O 1
ATOM 1477 N N . LEU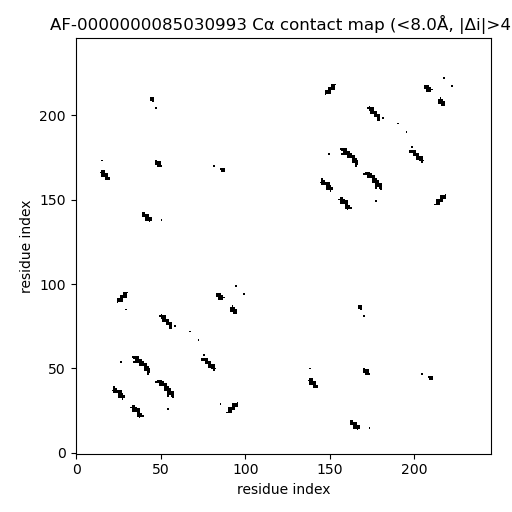 B 1 67 ? 2.582 -35.719 6.965 1 52.53 67 LEU B N 1
ATOM 1478 C CA . LEU B 1 67 ? 2.434 -34.469 7.703 1 52.53 67 LEU B CA 1
ATOM 1479 C C . LEU B 1 67 ? 3.746 -33.688 7.723 1 52.53 67 LEU B C 1
ATOM 1481 O O . LEU B 1 67 ? 4.805 -34.281 8.008 1 52.53 67 LEU B O 1
ATOM 1485 N N . PRO B 1 68 ? 3.811 -32.531 7.047 1 53.34 68 PRO B N 1
ATOM 1486 C CA . PRO B 1 68 ? 5.059 -31.781 7.219 1 53.34 68 PRO B CA 1
ATOM 1487 C C . PRO B 1 68 ? 5.488 -31.688 8.68 1 53.34 68 PRO B C 1
ATOM 1489 O O . PRO B 1 68 ? 4.641 -31.672 9.578 1 53.34 68 PRO B O 1
ATOM 1492 N N . LEU B 1 69 ? 6.645 -32.125 8.992 1 51.41 69 LEU B N 1
ATOM 1493 C CA . LEU B 1 69 ? 7.168 -31.984 10.344 1 51.41 69 LEU B CA 1
ATOM 1494 C C . LEU B 1 69 ? 6.988 -30.547 10.852 1 51.41 69 LEU B C 1
ATOM 1496 O O . LEU B 1 69 ? 7.113 -29.594 10.086 1 51.41 69 LEU B O 1
ATOM 1500 N N . PRO B 1 70 ? 6.219 -30.359 11.953 1 56.22 70 PRO B N 1
ATOM 1501 C CA . PRO B 1 70 ? 5.867 -29.078 12.57 1 56.22 70 PRO B CA 1
ATOM 1502 C C . PRO B 1 70 ? 6.988 -28.047 12.461 1 56.22 70 PRO B C 1
ATOM 1504 O O . PRO B 1 70 ? 6.738 -26.844 12.578 1 56.22 70 PRO B O 1
ATOM 1507 N N . GLY B 1 71 ? 8.312 -28.484 12.414 1 52.84 71 GLY B N 1
ATOM 1508 C CA . GLY B 1 71 ? 9.477 -27.641 12.648 1 52.84 71 GLY B CA 1
ATOM 1509 C C . GLY B 1 71 ? 10.07 -27.078 11.367 1 52.84 71 GLY B C 1
ATOM 1510 O O . GLY B 1 71 ? 10.844 -26.109 11.406 1 52.84 71 GLY B O 1
ATOM 1511 N N . GLY B 1 72 ? 10.273 -27.766 10.258 1 52.62 72 GLY B N 1
ATOM 1512 C CA . GLY B 1 72 ? 11.234 -27.406 9.234 1 52.62 72 GLY B CA 1
ATOM 1513 C C . GLY B 1 72 ? 10.633 -26.547 8.133 1 52.62 72 GLY B C 1
ATOM 1514 O O . GLY B 1 72 ? 11.367 -25.938 7.352 1 52.62 72 GLY B O 1
ATOM 1515 N N . GLY B 1 73 ? 9.391 -26.922 7.59 1 55.09 73 GLY B N 1
ATOM 1516 C CA . GLY B 1 73 ? 9.102 -26.359 6.285 1 55.09 73 GLY B CA 1
ATOM 1517 C C . GLY B 1 73 ? 8.461 -24.984 6.363 1 55.09 73 GLY B C 1
ATOM 1518 O O . GLY B 1 73 ? 7.297 -24.844 6.742 1 55.09 73 GLY B O 1
ATOM 1519 N N . GLY B 1 74 ? 9.18 -23.938 6.684 1 63.5 74 GLY B N 1
ATOM 1520 C CA . GLY B 1 74 ? 8.812 -22.531 6.656 1 63.5 74 GLY B CA 1
ATOM 1521 C C . GLY B 1 74 ? 7.703 -22.234 5.668 1 63.5 74 GLY B C 1
ATOM 1522 O O . GLY B 1 74 ? 7.438 -23.016 4.758 1 63.5 74 GLY B O 1
ATOM 1523 N N . ARG B 1 75 ? 6.746 -21.453 6.172 1 75.38 75 ARG B N 1
ATOM 1524 C CA . ARG B 1 75 ? 5.691 -21 5.27 1 75.38 75 ARG B CA 1
ATOM 1525 C C . ARG B 1 75 ? 6.266 -20.609 3.912 1 75.38 75 ARG B C 1
ATOM 1527 O O . ARG B 1 75 ? 7.191 -19.797 3.834 1 75.38 75 ARG B O 1
ATOM 1534 N N . ARG B 1 76 ? 5.855 -21.375 2.906 1 89.19 76 ARG B N 1
ATOM 1535 C CA . ARG B 1 76 ? 6.266 -21.016 1.553 1 89.19 76 ARG B CA 1
ATOM 1536 C C . ARG B 1 76 ? 5.582 -19.734 1.098 1 89.19 76 ARG B C 1
ATOM 1538 O O . ARG B 1 76 ? 4.398 -19.516 1.373 1 89.19 76 ARG B O 1
ATOM 1545 N N . THR B 1 77 ? 6.371 -18.828 0.642 1 93.44 77 THR B N 1
ATOM 1546 C CA . THR B 1 77 ? 5.816 -17.562 0.135 1 93.44 77 THR B CA 1
ATOM 1547 C C . THR B 1 77 ? 6.133 -17.406 -1.348 1 93.44 77 THR B C 1
ATOM 1549 O O . THR B 1 77 ? 7.102 -17.969 -1.852 1 93.44 77 THR B O 1
ATOM 1552 N N . GLU B 1 78 ? 5.227 -16.75 -2.018 1 93.44 78 GLU B N 1
ATOM 1553 C CA . GLU B 1 78 ? 5.43 -16.344 -3.402 1 93.44 78 GLU B CA 1
ATOM 1554 C C . GLU B 1 78 ? 5.203 -14.844 -3.564 1 93.44 78 GLU B C 1
ATOM 1556 O O . GLU B 1 78 ? 4.41 -14.242 -2.836 1 93.44 78 GLU B O 1
ATOM 1561 N N . THR B 1 79 ? 5.98 -14.312 -4.496 1 95.5 79 THR B N 1
ATOM 1562 C CA . THR B 1 79 ? 5.805 -12.906 -4.824 1 95.5 79 THR B CA 1
ATOM 1563 C C . THR B 1 79 ? 4.984 -12.742 -6.102 1 95.5 79 THR B C 1
ATOM 1565 O O . THR B 1 79 ? 5.227 -13.43 -7.094 1 95.5 79 THR B O 1
ATOM 1568 N N . VAL B 1 80 ? 4 -11.875 -6.094 1 96.56 80 VAL B N 1
ATOM 1569 C CA . VAL B 1 80 ? 3.176 -11.539 -7.25 1 96.56 80 VAL B CA 1
ATOM 1570 C C . VAL B 1 80 ? 3.373 -10.07 -7.613 1 96.56 80 VAL B C 1
ATOM 1572 O O . VAL B 1 80 ? 3.146 -9.18 -6.785 1 96.56 80 VAL B O 1
ATOM 1575 N N . ASP B 1 81 ? 3.76 -9.82 -8.836 1 96.19 81 ASP B N 1
ATOM 1576 C CA . ASP B 1 81 ? 3.885 -8.445 -9.305 1 96.19 81 ASP B CA 1
ATOM 1577 C C . ASP B 1 81 ? 2.52 -7.766 -9.383 1 96.19 81 ASP B C 1
ATOM 1579 O O . ASP B 1 81 ? 1.559 -8.344 -9.898 1 96.19 81 ASP B O 1
ATOM 1583 N N . ALA B 1 82 ? 2.527 -6.523 -8.93 1 96.62 82 ALA B N 1
ATOM 1584 C CA . ALA B 1 82 ? 1.283 -5.762 -8.945 1 96.62 82 ALA B CA 1
ATOM 1585 C C . ALA B 1 82 ? 0.744 -5.625 -10.367 1 96.62 82 ALA B C 1
ATOM 1587 O O . ALA B 1 82 ? -0.471 -5.555 -10.57 1 96.62 82 ALA B O 1
ATOM 1588 N N . GLU B 1 83 ? 1.593 -5.66 -11.32 1 95.06 83 GLU B N 1
ATOM 1589 C CA . GLU B 1 83 ? 1.185 -5.512 -12.719 1 95.06 83 GLU B CA 1
ATOM 1590 C C . GLU B 1 83 ? 0.36 -6.711 -13.18 1 95.06 83 GLU B C 1
ATOM 1592 O O . GLU B 1 83 ? -0.347 -6.629 -14.188 1 95.06 83 GLU B O 1
ATOM 1597 N N . LEU B 1 84 ? 0.512 -7.801 -12.484 1 96.75 84 LEU B N 1
ATOM 1598 C CA . LEU B 1 84 ? -0.205 -9.008 -12.883 1 96.75 84 LEU B CA 1
ATOM 1599 C C . LEU B 1 84 ? -1.606 -9.031 -12.281 1 96.75 84 LEU B C 1
ATOM 1601 O O . LEU B 1 84 ? -2.414 -9.906 -12.609 1 96.75 84 LEU B O 1
ATOM 1605 N N . VAL B 1 85 ? -1.954 -8.117 -11.406 1 97.19 85 VAL B N 1
ATOM 1606 C CA . VAL B 1 85 ? -3.266 -8.078 -10.773 1 97.19 85 VAL B CA 1
ATOM 1607 C C . VAL B 1 85 ? -4.309 -7.57 -11.766 1 97.19 85 VAL B C 1
ATOM 1609 O O . VAL B 1 85 ? -4.152 -6.492 -12.344 1 97.19 85 VAL B O 1
ATOM 1612 N N . LYS B 1 86 ? -5.348 -8.344 -11.859 1 97.12 86 LYS B N 1
ATOM 1613 C CA . LYS B 1 86 ? -6.41 -7.992 -12.805 1 97.12 86 LYS B CA 1
ATOM 1614 C C . LYS B 1 86 ? -7.617 -7.406 -12.078 1 97.12 86 LYS B C 1
ATOM 1616 O O . LYS B 1 86 ? -8.336 -6.578 -12.633 1 97.12 86 LYS B O 1
ATOM 1621 N N . ALA B 1 87 ? -7.844 -7.949 -10.883 1 97.12 87 ALA B N 1
ATOM 1622 C CA . ALA B 1 87 ? -9.008 -7.473 -10.141 1 97.12 87 ALA B CA 1
ATOM 1623 C C . ALA B 1 87 ? -8.805 -7.637 -8.641 1 97.12 87 ALA B C 1
ATOM 1625 O O . ALA B 1 87 ? -8.211 -8.617 -8.188 1 97.12 87 ALA B O 1
ATOM 1626 N N . VAL B 1 88 ? -9.305 -6.668 -7.914 1 97.25 88 VAL B N 1
ATOM 1627 C CA . VAL B 1 88 ? -9.398 -6.734 -6.461 1 97.25 88 VAL B CA 1
ATOM 1628 C C . VAL B 1 88 ? -10.852 -6.547 -6.027 1 97.25 88 VAL B C 1
ATOM 1630 O O . VAL B 1 88 ? -11.445 -5.492 -6.258 1 97.25 88 VAL B O 1
ATOM 1633 N N . GLY B 1 89 ? -11.477 -7.445 -5.496 1 96.56 89 GLY B N 1
ATOM 1634 C CA . GLY B 1 89 ? -12.82 -7.438 -4.934 1 96.56 89 GLY B CA 1
ATOM 1635 C C . GLY B 1 89 ? -12.914 -8.188 -3.617 1 96.56 89 GLY B C 1
ATOM 1636 O O . GLY B 1 89 ? -12.305 -7.793 -2.623 1 96.56 89 GLY B O 1
ATOM 1637 N N . ASP B 1 90 ? -13.602 -9.273 -3.602 1 97.38 90 ASP B N 1
ATOM 1638 C CA . ASP B 1 90 ? -13.602 -10.172 -2.447 1 97.38 90 ASP B CA 1
ATOM 1639 C C . ASP B 1 90 ? -12.352 -11.047 -2.432 1 97.38 90 ASP B C 1
ATOM 1641 O O . ASP B 1 90 ? -11.898 -11.469 -1.366 1 97.38 90 ASP B O 1
ATOM 1645 N N . ILE B 1 91 ? -11.828 -11.227 -3.584 1 98.31 91 ILE B N 1
ATOM 1646 C CA . ILE B 1 91 ? -10.555 -11.898 -3.807 1 98.31 91 ILE B CA 1
ATOM 1647 C C . ILE B 1 91 ? -9.703 -11.086 -4.773 1 98.31 91 ILE B C 1
ATOM 1649 O O . ILE B 1 91 ? -10.164 -10.078 -5.316 1 98.31 91 ILE B O 1
ATOM 1653 N N . ILE B 1 92 ? -8.484 -11.531 -4.852 1 98.44 92 ILE B N 1
ATOM 1654 C CA . ILE B 1 92 ? -7.586 -10.953 -5.848 1 98.44 92 ILE B CA 1
ATOM 1655 C C . ILE B 1 92 ? -7.395 -11.938 -7 1 98.44 92 ILE B C 1
ATOM 1657 O O . ILE B 1 92 ? -7.141 -13.125 -6.777 1 98.44 92 ILE B O 1
ATOM 1661 N N . ILE B 1 93 ? -7.547 -11.438 -8.219 1 98.5 93 ILE B N 1
ATOM 1662 C CA . ILE B 1 93 ? -7.344 -12.234 -9.43 1 98.5 93 ILE B CA 1
ATOM 1663 C C . ILE B 1 93 ? -6.082 -11.766 -10.148 1 98.5 93 ILE B C 1
ATOM 1665 O O . ILE B 1 93 ? -5.926 -10.578 -10.438 1 98.5 93 ILE B O 1
ATOM 1669 N N . ILE B 1 94 ? -5.223 -12.711 -10.406 1 98.12 94 ILE B N 1
ATOM 1670 C CA . ILE B 1 94 ? -3.988 -12.352 -11.094 1 98.12 94 ILE B CA 1
ATOM 1671 C C . ILE B 1 94 ? -3.906 -13.102 -12.422 1 98.12 94 ILE B C 1
ATOM 1673 O O . ILE B 1 94 ? -4.566 -14.125 -12.609 1 98.12 94 ILE B O 1
ATOM 1677 N N . GLU B 1 95 ? -3.016 -12.516 -13.281 1 97.44 95 GLU B N 1
ATOM 1678 C CA . GLU B 1 95 ? -2.719 -13.188 -14.539 1 97.44 95 GLU B CA 1
ATOM 1679 C C . GLU B 1 95 ? -1.99 -14.508 -14.305 1 97.44 95 GLU B C 1
ATOM 1681 O O . GLU B 1 95 ? -1.135 -14.602 -13.422 1 97.44 95 GLU B O 1
ATOM 1686 N N . SER B 1 96 ? -2.293 -15.406 -15.102 1 93.44 96 SER B N 1
ATOM 1687 C CA . SER B 1 96 ? -1.643 -16.703 -14.992 1 93.44 96 SER B CA 1
ATOM 1688 C C . SER B 1 96 ? -0.224 -16.672 -15.547 1 93.44 96 SER B C 1
ATOM 1690 O O . SER B 1 96 ? 0.017 -16.078 -16.609 1 93.44 96 SER B O 1
ATOM 1692 N N . PRO B 1 97 ? 0.749 -17.141 -14.789 1 81.19 97 PRO B N 1
ATOM 1693 C CA . PRO B 1 97 ? 2.137 -17.141 -15.258 1 81.19 97 PRO B CA 1
ATOM 1694 C C . PRO B 1 97 ? 2.285 -17.719 -16.672 1 81.19 97 PRO B C 1
ATOM 1696 O O . PRO B 1 97 ? 3.164 -17.281 -17.422 1 81.19 97 PRO B O 1
ATOM 1699 N N . GLU B 1 98 ? 1.583 -18.734 -17.031 1 76.12 98 GLU B N 1
ATOM 1700 C CA . GLU B 1 98 ? 1.683 -19.344 -18.359 1 76.12 98 GLU B CA 1
ATOM 1701 C C . GLU B 1 98 ? 1.399 -18.312 -19.438 1 76.12 98 GLU B C 1
ATOM 1703 O O . GLU B 1 98 ? 1.969 -18.375 -20.531 1 76.12 98 GLU B O 1
ATOM 1708 N N . LYS B 1 99 ? 0.685 -17.438 -19.234 1 69.19 99 LYS B N 1
ATOM 1709 C CA . LYS B 1 99 ? 0.307 -16.438 -20.219 1 69.19 99 LYS B CA 1
ATOM 1710 C C . LYS B 1 99 ? 1.222 -15.211 -20.125 1 69.19 99 LYS B C 1
ATOM 1712 O O . LYS B 1 99 ? 1.341 -14.445 -21.094 1 69.19 99 LYS B O 1
ATOM 1717 N N . ALA B 1 100 ? 1.832 -15.07 -19.016 1 63.88 100 ALA B N 1
ATOM 1718 C CA . ALA B 1 100 ? 2.668 -13.898 -18.781 1 63.88 100 ALA B CA 1
ATOM 1719 C C . ALA B 1 100 ? 3.963 -13.977 -19.578 1 63.88 100 ALA B C 1
ATOM 1721 O O . ALA B 1 100 ? 4.547 -12.945 -19.938 1 63.88 100 ALA B O 1
ATOM 1722 N N . SER B 1 101 ? 4.547 -15.102 -19.719 1 61.75 101 SER B N 1
ATOM 1723 C CA . SER B 1 101 ? 5.793 -15.336 -20.438 1 61.75 101 SER B CA 1
ATOM 1724 C C . SER B 1 101 ? 5.633 -15.039 -21.922 1 61.75 101 SER B C 1
ATOM 1726 O O . SER B 1 101 ? 6.625 -14.891 -22.641 1 61.75 101 SER B O 1
ATOM 1728 N N . SER B 1 102 ? 4.488 -15.102 -22.375 1 53.47 102 SER B N 1
ATOM 1729 C CA . SER B 1 102 ? 4.309 -14.938 -23.812 1 53.47 102 SER B CA 1
ATOM 1730 C C . SER B 1 102 ? 4.508 -13.484 -24.234 1 53.47 102 SER B C 1
ATOM 1732 O O . SER B 1 102 ? 4.832 -13.203 -25.391 1 53.47 102 SER B O 1
ATOM 1734 N N . GLY B 1 103 ? 4.434 -12.664 -23.25 1 48 103 GLY B N 1
ATOM 1735 C CA . GLY B 1 103 ? 4.547 -11.281 -23.672 1 48 103 GLY B CA 1
ATOM 1736 C C . GLY B 1 103 ? 5.98 -10.781 -23.703 1 48 103 GLY B C 1
ATOM 1737 O O . GLY B 1 103 ? 6.23 -9.609 -24 1 48 103 GLY B O 1
ATOM 1738 N N . GLU B 1 104 ? 6.879 -11.414 -22.922 1 46.34 104 GLU B N 1
ATOM 1739 C CA . GLU B 1 104 ? 8.266 -10.961 -22.828 1 46.34 104 GLU B CA 1
ATOM 1740 C C . GLU B 1 104 ? 9 -11.172 -24.156 1 46.34 104 GLU B C 1
ATOM 1742 O O . GLU B 1 104 ? 10.195 -10.891 -24.25 1 46.34 104 GLU B O 1
ATOM 1747 N N . GLU B 1 105 ? 8.555 -11.844 -25.094 1 40 105 GLU B N 1
ATOM 1748 C CA . GLU B 1 105 ? 9.398 -11.961 -26.266 1 40 105 GLU B CA 1
ATOM 1749 C C . GLU B 1 105 ? 9.945 -10.594 -26.688 1 40 105 GLU B C 1
ATOM 1751 O O . GLU B 1 105 ? 10.984 -10.516 -27.344 1 40 105 GLU B O 1
ATOM 1756 N N . GLY B 1 106 ? 9.164 -9.641 -26.562 1 37.66 106 GLY B N 1
ATOM 1757 C CA . GLY B 1 106 ? 9.617 -8.477 -27.312 1 37.66 106 GLY B CA 1
ATOM 1758 C C . GLY B 1 106 ? 10.719 -7.707 -26.625 1 37.66 106 GLY B C 1
ATOM 1759 O O . GLY B 1 106 ? 11.414 -6.898 -27.234 1 37.66 106 GLY B O 1
ATOM 1760 N N . LYS B 1 107 ? 10.711 -7.621 -25.172 1 39.59 107 LYS B N 1
ATOM 1761 C CA . LYS B 1 107 ? 11.617 -6.562 -24.734 1 39.59 107 LYS B CA 1
ATOM 1762 C C . LYS B 1 107 ? 13 -7.117 -24.406 1 39.59 107 LYS B C 1
ATOM 1764 O O . LYS B 1 107 ? 13.914 -6.363 -24.078 1 39.59 107 LYS B O 1
ATOM 1769 N N . ARG B 1 108 ? 13.141 -8.328 -23.938 1 38.78 108 ARG B N 1
ATOM 1770 C CA . ARG B 1 108 ? 14.445 -8.742 -23.438 1 38.78 108 ARG B CA 1
ATOM 1771 C C . ARG B 1 108 ? 15.406 -9.016 -24.578 1 38.78 108 ARG B C 1
ATOM 1773 O O . ARG B 1 108 ? 16.562 -9.414 -24.359 1 38.78 108 ARG B O 1
ATOM 1780 N N . LYS B 1 109 ? 14.945 -9.102 -25.781 1 38.41 109 LYS B N 1
ATOM 1781 C CA . LYS B 1 109 ? 15.938 -9.438 -26.797 1 38.41 109 LYS B CA 1
ATOM 1782 C C . LYS B 1 109 ? 16.938 -8.305 -26.984 1 38.41 109 LYS B C 1
ATOM 1784 O O . LYS B 1 109 ? 17.781 -8.359 -27.891 1 38.41 109 LYS B O 1
ATOM 1789 N N . LYS B 1 110 ? 16.562 -7.109 -26.344 1 36.62 110 LYS B N 1
ATOM 1790 C CA . LYS B 1 110 ? 17.484 -6.062 -26.797 1 36.62 110 LYS B CA 1
ATOM 1791 C C . LYS B 1 110 ? 18.828 -6.176 -26.094 1 36.62 110 LYS B C 1
ATOM 1793 O O . LYS B 1 110 ? 19.75 -5.406 -26.391 1 36.62 110 LYS B O 1
ATOM 1798 N N . GLN B 1 111 ? 18.828 -6.691 -24.844 1 39.81 111 GLN B N 1
ATOM 1799 C CA . GLN B 1 111 ? 20.109 -6.418 -24.219 1 39.81 111 GLN B CA 1
ATOM 1800 C C . GLN B 1 111 ? 21.188 -7.352 -24.75 1 39.81 111 GLN B C 1
ATOM 1802 O O . GLN B 1 111 ? 22.375 -7.137 -24.516 1 39.81 111 GLN B O 1
ATOM 1807 N N . GLU B 1 112 ? 20.812 -8.578 -25.062 1 39.12 112 GLU B N 1
ATOM 1808 C CA . GLU B 1 112 ? 21.891 -9.547 -25.172 1 39.12 112 GLU B CA 1
ATOM 1809 C C . GLU B 1 112 ? 22.672 -9.359 -26.484 1 39.12 112 GLU B C 1
ATOM 1811 O O . GLU B 1 112 ? 23.531 -10.172 -26.812 1 39.12 112 GLU B O 1
ATOM 1816 N N . SER B 1 113 ? 21.984 -8.711 -27.453 1 39.03 113 SER B N 1
ATOM 1817 C CA . SER B 1 113 ? 22.625 -8.969 -28.734 1 39.03 113 SER B CA 1
ATOM 1818 C C . SER B 1 113 ? 23.969 -8.266 -28.859 1 39.03 113 SER B C 1
ATOM 1820 O O . SER B 1 113 ? 24.016 -7.055 -29.109 1 39.03 113 SER B O 1
ATOM 1822 N N . SER B 1 114 ? 24.797 -8.273 -27.766 1 40.47 114 SER B N 1
ATOM 1823 C CA . SER B 1 114 ? 26.094 -7.711 -28.109 1 40.47 114 SER B CA 1
ATOM 1824 C C . SER B 1 114 ? 26.641 -8.328 -29.391 1 40.47 114 SER B C 1
ATOM 1826 O O . SER B 1 114 ? 26.625 -9.547 -29.562 1 40.47 114 SER B O 1
ATOM 1828 N N . PRO B 1 115 ? 26.578 -7.605 -30.453 1 41.19 115 PRO B N 1
ATOM 1829 C CA . PRO B 1 115 ? 27.094 -8.062 -31.75 1 41.19 115 PRO B CA 1
ATOM 1830 C C . PRO B 1 115 ? 28.5 -8.648 -31.641 1 41.19 115 PRO B C 1
ATOM 1832 O O . PRO B 1 115 ? 29.375 -8.07 -30.984 1 41.19 115 PRO B O 1
ATOM 1835 N N . ALA B 1 116 ? 28.672 -9.914 -31.531 1 40.69 116 ALA B N 1
ATOM 1836 C CA . ALA B 1 116 ? 29.953 -10.602 -31.531 1 40.69 116 ALA B CA 1
ATOM 1837 C C . ALA B 1 116 ? 30.875 -10.07 -32.625 1 40.69 116 ALA B C 1
ATOM 1839 O O . ALA B 1 116 ? 30.438 -9.922 -33.781 1 40.69 116 ALA B O 1
ATOM 1840 N N . LYS B 1 117 ? 31.859 -9.18 -32.312 1 43.09 117 LYS B N 1
ATOM 1841 C CA . LYS B 1 117 ? 32.875 -8.617 -33.188 1 43.09 117 LYS B CA 1
ATOM 1842 C C . LYS B 1 117 ? 33.5 -9.703 -34.062 1 43.09 117 LYS B C 1
ATOM 1844 O O . LYS B 1 117 ? 33.906 -10.758 -33.531 1 43.09 117 LYS B O 1
ATOM 1849 N N . PRO B 1 118 ? 33.406 -9.664 -35.375 1 39.12 118 PRO B N 1
ATOM 1850 C CA . PRO B 1 118 ? 33.938 -10.609 -36.375 1 39.12 118 PRO B CA 1
ATOM 1851 C C . PRO B 1 118 ? 35.406 -10.898 -36.156 1 39.12 118 PRO B C 1
ATOM 1853 O O . PRO B 1 118 ? 36.188 -9.992 -35.875 1 39.12 118 PRO B O 1
ATOM 1856 N N . SER B 1 119 ? 35.75 -11.961 -35.375 1 38.88 119 SER B N 1
ATOM 1857 C CA . SER B 1 119 ? 37.125 -12.414 -35.219 1 38.88 119 SER B CA 1
ATOM 1858 C C . SER B 1 119 ? 37.906 -12.352 -36.5 1 38.88 119 SER B C 1
ATOM 1860 O O . SER B 1 119 ? 37.438 -12.828 -37.562 1 38.88 119 SER B O 1
ATOM 1862 N N . ASP B 1 120 ? 38.812 -11.289 -36.688 1 43.09 120 ASP B N 1
ATOM 1863 C CA . ASP B 1 120 ? 39.781 -11.047 -37.75 1 43.09 120 ASP B CA 1
ATOM 1864 C C . ASP B 1 120 ? 40.469 -12.352 -38.188 1 43.09 120 ASP B C 1
ATOM 1866 O O . ASP B 1 120 ? 40.938 -13.117 -37.344 1 43.09 120 ASP B O 1
ATOM 1870 N N . LEU B 1 121 ? 40.094 -13 -39.281 1 35.25 121 LEU B N 1
ATOM 1871 C CA . LEU B 1 121 ? 40.688 -14.094 -40.031 1 35.25 121 LEU B CA 1
ATOM 1872 C C . LEU B 1 121 ? 42.188 -13.844 -40.25 1 35.25 121 LEU B C 1
ATOM 1874 O O . LEU B 1 121 ? 42.562 -12.852 -40.906 1 35.25 121 LEU B O 1
ATOM 1878 N N . GLU B 1 122 ? 43 -14.031 -39.188 1 36.56 122 GLU B N 1
ATOM 1879 C CA . GLU B 1 122 ? 44.438 -14.086 -39.469 1 36.56 122 GLU B CA 1
ATOM 1880 C C . GLU B 1 122 ? 44.719 -14.945 -40.688 1 36.56 122 GLU B C 1
ATOM 1882 O O . GLU B 1 122 ? 44.375 -16.125 -40.75 1 36.56 122 GLU B O 1
ATOM 1887 N N . ILE B 1 123 ? 44.812 -14.289 -41.875 1 28.06 123 ILE B N 1
ATOM 1888 C CA . ILE B 1 123 ? 45.625 -14.883 -42.938 1 28.06 123 ILE B CA 1
ATOM 1889 C C . ILE B 1 123 ? 47.062 -15.086 -42.469 1 28.06 123 ILE B C 1
ATOM 1891 O O . ILE B 1 123 ? 47.594 -14.289 -41.688 1 28.06 123 ILE B O 1
#

Nearest PDB structures (foldseek):
  8onw-assembly3_D  TM=8.486E-01  e=7.950E-07  Archaeoglobus fulgidus
  8onw-assembly2_B  TM=8.509E-01  e=9.028E-07  Archaeoglobus fulgidus
  8onw-assembly2_C  TM=8.333E-01  e=2.062E-06  Archaeoglobus fulgidus
  8qzo-assembly2_B  TM=8.485E-01  e=6.073E-06  Archaeoglobus fulgidus
  8qzo-assembly3_D  TM=8.243E-01  e=1.302E-05  Archaeoglobus fulgidus